Protein AF-A0A828YXT9-F1 (afdb_monomer_lite)

Secondary structure (DSSP, 8-state):
-BTTB--EEE-SEEETTEEE-EEEE---SEEE-SS-BEEEEEE--EEEE-TTS-EEEEEEEEEEEEEEETTEEEEEEEEEEEEEETTEEEE--HHHHHHHHHH-TTT---HHHHHHS-GGGS-TT-EEEEEEEEETTEEEEEEEEEES--GGGB-TTSSB-S-B-TT-EEEEBB--SS-SSSBEEEEEEEET---TT-GGGEEESSTTSSS--EEE-HHHHIIIIIHHHHHHTT---

Sequence (237 aa):
MKDGKVVVNSPFGERWGRFHNGNDLAHAGKFMAPVDIENVKVTQGKERTNQDGNAVGIWKQSKPGEIKVNGIPVKTNIETLHTWQGGKEVEYTREMADKDYNKHPSKNLTYDQLMATPAHQMSKDGNSVSGTYKIGDQNYTLRFKHLSDLSMVQNSSGGFKTTISKGGAVGVIASTGYSTGNHAHFQVESGSHLPTDVKKYTNNMNPGKGKPNYSIDPIYFLNQMAGPNEEKEGRTW

Radius of gyration: 19.45 Å; chains: 1; bounding box: 42×40×58 Å

pLDDT: mean 90.04, std 10.52, range [29.03, 98.25]

Structure (mmCIF, N/CA/C/O backbone):
data_AF-A0A828YXT9-F1
#
_entry.id   AF-A0A828YXT9-F1
#
loop_
_atom_site.group_PDB
_atom_site.id
_atom_site.type_symbol
_atom_site.label_atom_id
_atom_site.label_alt_id
_atom_site.label_comp_id
_atom_site.label_asym_id
_atom_site.label_entity_id
_atom_site.label_seq_id
_atom_site.pdbx_PDB_ins_code
_atom_site.Cartn_x
_atom_site.Cartn_y
_atom_site.Cartn_z
_atom_site.occupancy
_atom_site.B_iso_or_equiv
_atom_site.auth_seq_id
_atom_site.auth_comp_id
_atom_site.auth_asym_id
_atom_site.auth_atom_id
_atom_site.pdbx_PDB_model_num
ATOM 1 N N . MET A 1 1 ? -7.013 -16.387 10.014 1.00 39.00 1 MET A N 1
ATOM 2 C CA . MET A 1 1 ? -6.924 -16.688 11.460 1.00 39.00 1 MET A CA 1
ATOM 3 C C . MET A 1 1 ? -6.452 -18.122 11.628 1.00 39.00 1 MET A C 1
ATOM 5 O O . MET A 1 1 ? -6.947 -18.978 10.907 1.00 39.00 1 MET A O 1
ATOM 9 N N . LYS A 1 2 ? -5.495 -18.384 12.521 1.00 29.03 2 LYS A N 1
ATOM 10 C CA . LYS A 1 2 ? -5.219 -19.740 13.020 1.00 29.03 2 LYS A CA 1
ATOM 11 C C . LYS A 1 2 ? -5.628 -19.710 14.490 1.00 29.03 2 LYS A C 1
ATOM 13 O O . LYS A 1 2 ? -5.193 -18.813 15.206 1.00 29.03 2 LYS A O 1
ATOM 18 N N . ASP A 1 3 ? -6.564 -20.567 14.881 1.00 33.53 3 ASP A N 1
ATOM 19 C CA . ASP A 1 3 ? -7.076 -20.658 16.259 1.00 33.53 3 ASP A CA 1
ATOM 20 C C . ASP A 1 3 ? -7.700 -19.354 16.804 1.00 33.53 3 ASP A C 1
ATOM 22 O O . ASP A 1 3 ? -7.500 -18.986 17.959 1.00 33.53 3 ASP A O 1
ATOM 26 N N . GLY A 1 4 ? -8.410 -18.596 15.957 1.00 37.66 4 GLY A N 1
ATOM 27 C CA . GLY A 1 4 ? -9.039 -17.324 16.356 1.00 37.66 4 GLY A CA 1
ATOM 28 C C . GLY A 1 4 ? -8.053 -16.182 16.638 1.00 37.66 4 GLY A C 1
ATOM 29 O O . GLY A 1 4 ? -8.468 -15.098 17.035 1.00 37.66 4 GLY A O 1
ATOM 30 N N . LYS A 1 5 ? -6.750 -16.391 16.401 1.00 50.66 5 LYS A N 1
ATOM 31 C CA . LYS A 1 5 ? -5.704 -15.380 16.578 1.00 50.66 5 LYS A CA 1
ATOM 32 C C . LYS A 1 5 ? -5.169 -14.902 15.230 1.00 50.66 5 LYS A C 1
ATOM 34 O O . LYS A 1 5 ? -5.017 -15.666 14.263 1.00 50.66 5 LYS A O 1
ATOM 39 N N . VAL A 1 6 ? -4.895 -13.602 15.160 1.00 61.22 6 VAL A N 1
ATOM 40 C CA . VAL A 1 6 ? -4.143 -12.992 14.063 1.00 61.22 6 VAL A CA 1
ATOM 41 C C . VAL A 1 6 ? -2.702 -13.492 14.167 1.00 61.22 6 VAL A C 1
ATOM 43 O O . VAL A 1 6 ? -2.056 -13.334 15.199 1.00 61.22 6 VAL A O 1
ATOM 46 N N . VAL A 1 7 ? -2.208 -14.137 13.111 1.00 68.38 7 VAL A N 1
ATOM 47 C CA . VAL A 1 7 ? -0.827 -14.629 13.055 1.00 68.38 7 VAL A CA 1
ATOM 48 C C . VAL A 1 7 ? 0.002 -13.510 12.454 1.00 68.38 7 VAL A C 1
ATOM 50 O O . VAL A 1 7 ? -0.120 -13.208 11.268 1.00 68.38 7 VAL A O 1
ATOM 53 N N . VAL A 1 8 ? 0.804 -12.870 13.295 1.00 78.06 8 VAL A N 1
ATOM 54 C CA . VAL A 1 8 ? 1.722 -11.812 12.884 1.00 78.06 8 VAL A CA 1
ATOM 55 C C . VAL A 1 8 ? 3.024 -12.469 12.429 1.00 78.06 8 VAL A C 1
ATOM 57 O O . VAL A 1 8 ? 3.747 -13.036 13.244 1.00 78.06 8 VAL A O 1
ATOM 60 N N . ASN A 1 9 ? 3.324 -12.389 11.134 1.00 81.12 9 ASN A N 1
ATOM 61 C CA . ASN A 1 9 ? 4.604 -12.828 10.568 1.00 81.12 9 ASN A CA 1
ATOM 62 C C . ASN A 1 9 ? 5.720 -11.832 10.882 1.00 81.12 9 ASN A C 1
ATOM 64 O O . ASN A 1 9 ? 6.853 -12.214 11.166 1.00 81.12 9 ASN A O 1
ATOM 68 N N . SER A 1 10 ? 5.396 -10.542 10.830 1.00 83.88 10 SER A N 1
ATOM 69 C CA . SER A 1 10 ? 6.362 -9.470 11.032 1.00 83.88 10 SER A CA 1
ATOM 70 C C . SER A 1 10 ? 5.752 -8.407 11.940 1.00 83.88 10 SER A C 1
ATOM 72 O O . SER A 1 10 ? 4.897 -7.645 11.491 1.00 83.88 10 SER A O 1
ATOM 74 N N . PRO A 1 11 ? 6.116 -8.362 13.235 1.00 90.19 11 PRO A N 1
ATOM 75 C CA . PRO A 1 11 ? 5.634 -7.301 14.110 1.00 90.19 11 PRO A CA 1
ATOM 76 C C . PRO A 1 11 ? 6.168 -5.901 13.771 1.00 90.19 11 PRO A C 1
ATOM 78 O O . PRO A 1 11 ? 7.241 -5.746 13.177 1.00 90.19 11 PRO A O 1
ATOM 81 N N . PHE A 1 12 ? 5.421 -4.897 14.223 1.00 92.06 12 PHE A N 1
ATOM 82 C CA . PHE A 1 12 ? 5.848 -3.504 14.324 1.00 92.06 12 PHE A CA 1
ATOM 83 C C . PHE A 1 12 ? 7.165 -3.392 15.109 1.00 92.06 12 PHE A C 1
ATOM 85 O O . PHE A 1 12 ? 7.361 -4.121 16.085 1.00 92.06 12 PHE A O 1
ATOM 92 N N . GLY A 1 13 ? 8.074 -2.505 14.695 1.00 90.00 13 GLY A N 1
ATOM 93 C CA . GLY A 1 13 ? 9.352 -2.289 15.388 1.00 90.00 13 GLY A CA 1
ATOM 94 C C . GLY A 1 13 ? 10.588 -2.290 14.490 1.00 90.00 13 GLY A C 1
ATOM 95 O O . GLY A 1 13 ? 10.510 -2.488 13.277 1.00 90.00 13 GLY A O 1
ATOM 96 N N . GLU A 1 14 ? 11.754 -2.064 15.094 1.00 87.00 14 GLU A N 1
ATOM 97 C CA . GLU A 1 14 ? 13.036 -2.023 14.389 1.00 87.00 14 GLU A CA 1
ATOM 98 C C . GLU A 1 14 ? 13.506 -3.415 13.941 1.00 87.00 14 GLU A C 1
ATOM 100 O O . GLU A 1 14 ? 13.467 -4.388 14.695 1.00 87.00 14 GLU A O 1
ATOM 105 N N . ARG A 1 15 ? 13.952 -3.508 12.684 1.00 80.62 15 ARG A N 1
ATOM 106 C CA . ARG A 1 15 ? 14.449 -4.724 12.034 1.00 80.62 15 ARG A CA 1
ATOM 107 C C . ARG A 1 15 ? 15.579 -4.368 11.084 1.00 80.62 15 ARG A C 1
ATOM 109 O O . ARG A 1 15 ? 15.390 -3.566 10.174 1.00 80.62 15 ARG A O 1
ATOM 116 N N . TRP A 1 16 ? 16.745 -4.980 11.272 1.00 79.75 16 TRP A N 1
ATOM 117 C CA . TRP A 1 16 ? 17.889 -4.834 10.358 1.00 79.75 16 TRP A CA 1
ATOM 118 C C . TRP A 1 16 ? 18.219 -3.361 10.021 1.00 79.75 16 TRP A C 1
ATOM 120 O O . TRP A 1 16 ? 18.468 -3.015 8.867 1.00 79.75 16 TRP A O 1
ATOM 130 N N . GLY A 1 17 ? 18.164 -2.479 11.028 1.00 78.38 17 GLY A N 1
ATOM 131 C CA . GLY A 1 17 ? 18.437 -1.043 10.885 1.00 78.38 17 GLY A CA 1
ATOM 132 C C . GLY A 1 17 ? 17.333 -0.231 10.192 1.00 78.38 17 GLY A C 1
ATOM 133 O O . GLY A 1 17 ? 17.578 0.898 9.769 1.00 78.38 17 GLY A O 1
ATOM 134 N N . ARG A 1 18 ? 16.125 -0.788 10.028 1.00 82.25 18 ARG A N 1
ATOM 135 C CA . ARG A 1 18 ? 14.942 -0.091 9.500 1.00 82.25 18 ARG A CA 1
ATOM 136 C C . ARG A 1 18 ? 13.733 -0.316 10.399 1.00 82.25 18 ARG A C 1
ATOM 138 O O . ARG A 1 18 ? 13.513 -1.415 10.893 1.00 82.25 18 ARG A O 1
ATOM 145 N N . PHE A 1 19 ? 12.909 0.710 10.577 1.00 88.19 19 PHE A N 1
ATOM 146 C CA . PHE A 1 19 ? 11.681 0.588 11.359 1.00 88.19 19 PHE A CA 1
ATOM 147 C C . PHE A 1 19 ? 10.520 0.058 10.505 1.00 88.19 19 PHE A C 1
ATOM 149 O O . PHE A 1 19 ? 10.214 0.614 9.449 1.00 88.19 19 PHE A O 1
ATOM 156 N N . HIS A 1 20 ? 9.852 -0.996 10.972 1.00 90.19 20 HIS A N 1
ATOM 157 C CA . HIS A 1 20 ? 8.643 -1.547 10.370 1.00 90.19 20 HIS A CA 1
ATOM 158 C C . HIS A 1 20 ? 7.401 -0.875 10.978 1.00 90.19 20 HIS A C 1
ATOM 160 O O . HIS A 1 20 ? 7.073 -1.101 12.139 1.00 90.19 20 HIS A O 1
ATOM 166 N N . ASN A 1 21 ? 6.725 -0.022 10.200 1.00 92.38 21 ASN A N 1
ATOM 167 C CA . ASN A 1 21 ? 5.631 0.849 10.670 1.00 92.38 21 ASN A CA 1
ATOM 168 C C . ASN A 1 21 ? 4.253 0.166 10.756 1.00 92.38 21 ASN A C 1
ATOM 170 O O . ASN A 1 21 ? 3.246 0.850 10.922 1.00 92.38 21 ASN A O 1
ATOM 174 N N . GLY A 1 22 ? 4.200 -1.157 10.634 1.00 92.56 22 GLY A N 1
ATOM 175 C CA . GLY A 1 22 ? 2.966 -1.930 10.632 1.00 92.56 22 GLY A CA 1
ATOM 176 C C . GLY A 1 22 ? 3.189 -3.366 11.091 1.00 92.56 22 GLY A C 1
ATOM 177 O O . GLY A 1 22 ? 4.276 -3.719 11.547 1.00 92.56 22 GLY A O 1
ATOM 178 N N . ASN A 1 23 ? 2.160 -4.198 10.961 1.00 92.44 23 ASN A N 1
ATOM 179 C CA . ASN A 1 23 ? 2.266 -5.643 11.131 1.00 92.44 23 ASN A CA 1
ATOM 180 C C . ASN A 1 23 ? 2.020 -6.344 9.796 1.00 92.44 23 ASN A C 1
ATOM 182 O O . ASN A 1 23 ? 1.011 -6.074 9.142 1.00 92.44 23 ASN A O 1
ATOM 186 N N . ASP A 1 24 ? 2.869 -7.317 9.464 1.00 90.19 24 ASP A N 1
ATOM 187 C CA . ASP A 1 24 ? 2.598 -8.236 8.360 1.00 90.19 24 ASP A CA 1
ATOM 188 C C . ASP A 1 24 ? 1.883 -9.467 8.902 1.00 90.19 24 ASP A C 1
ATOM 190 O O . ASP A 1 24 ? 2.359 -10.125 9.835 1.00 90.19 24 ASP A O 1
ATOM 194 N N . LEU A 1 25 ? 0.737 -9.784 8.313 1.00 84.44 25 LEU A N 1
ATOM 195 C CA . LEU A 1 25 ? -0.138 -10.869 8.725 1.00 84.44 25 LEU A CA 1
ATOM 196 C C . LEU A 1 25 ? 0.000 -12.065 7.783 1.00 84.44 25 LEU A C 1
ATOM 198 O O . LEU A 1 25 ? -0.019 -11.937 6.556 1.00 84.44 25 LEU A O 1
ATOM 202 N N . ALA A 1 26 ? 0.124 -13.239 8.396 1.00 66.25 26 ALA A N 1
ATOM 203 C CA . ALA A 1 26 ? 0.391 -14.523 7.766 1.00 66.25 26 ALA A CA 1
ATOM 204 C C . ALA A 1 26 ? -0.893 -15.211 7.295 1.00 66.25 26 ALA A C 1
ATOM 206 O O . ALA A 1 26 ? -1.253 -16.279 7.796 1.00 66.25 26 ALA A O 1
ATOM 207 N N . HIS A 1 27 ? -1.640 -14.604 6.378 1.00 65.94 27 HIS A N 1
ATOM 208 C CA . HIS A 1 27 ? -2.880 -15.219 5.906 1.00 65.94 27 HIS A CA 1
ATOM 209 C C . HIS A 1 27 ? -3.027 -15.121 4.395 1.00 65.94 27 HIS A C 1
ATOM 211 O O . HIS A 1 27 ? -2.660 -14.131 3.782 1.00 65.94 27 HIS A O 1
ATOM 217 N N . ALA A 1 28 ? -3.577 -16.176 3.802 1.00 69.19 28 ALA A N 1
ATOM 218 C CA . ALA A 1 28 ? -4.164 -16.121 2.474 1.00 69.19 28 ALA A CA 1
ATOM 219 C C . ALA A 1 28 ? -5.649 -15.750 2.601 1.00 69.19 28 ALA A C 1
ATOM 221 O O . ALA A 1 28 ? -6.279 -16.023 3.628 1.00 69.19 28 ALA A O 1
ATOM 222 N N . GLY A 1 29 ? -6.216 -15.163 1.549 1.00 84.06 29 GLY A N 1
ATOM 223 C CA . GLY A 1 29 ? -7.639 -14.833 1.480 1.00 84.06 29 GLY A CA 1
ATOM 224 C C . GLY A 1 29 ? -7.935 -13.355 1.710 1.00 84.06 29 GLY A C 1
ATOM 225 O O . GLY A 1 29 ? -7.124 -12.487 1.389 1.00 84.06 29 GLY A O 1
ATOM 226 N N . LYS A 1 30 ? -9.145 -13.066 2.197 1.00 89.50 30 LYS A N 1
ATOM 227 C CA . LYS A 1 30 ? -9.634 -11.694 2.348 1.00 89.50 30 LYS A CA 1
ATOM 228 C C . LYS A 1 30 ? -8.993 -11.021 3.556 1.00 89.50 30 LYS A C 1
ATOM 230 O O . LYS A 1 30 ? -8.973 -11.585 4.649 1.00 89.50 30 LYS A O 1
ATOM 235 N N . PHE A 1 31 ? -8.528 -9.796 3.361 1.00 89.88 31 PHE A N 1
ATOM 236 C CA . PHE A 1 31 ? -8.188 -8.902 4.453 1.00 89.88 31 PHE A CA 1
ATOM 237 C C . PHE A 1 31 ? -9.474 -8.185 4.881 1.00 89.88 31 PHE A C 1
ATOM 239 O O . PHE A 1 31 ? -10.171 -7.607 4.047 1.00 89.88 31 PHE A O 1
ATOM 246 N N . MET A 1 32 ? -9.826 -8.280 6.161 1.00 91.12 32 MET A N 1
ATOM 247 C CA . MET A 1 32 ? -11.065 -7.744 6.721 1.00 91.12 32 MET A CA 1
ATOM 248 C C . MET A 1 32 ? -10.783 -6.470 7.519 1.00 91.12 32 MET A C 1
ATOM 250 O O . MET A 1 32 ? -9.777 -6.392 8.225 1.00 91.12 32 MET A O 1
ATOM 254 N N . ALA A 1 33 ? -11.682 -5.494 7.424 1.00 93.00 33 ALA A N 1
ATOM 255 C CA . ALA A 1 33 ? -11.647 -4.279 8.221 1.00 93.00 33 ALA A CA 1
ATOM 256 C C . ALA A 1 33 ? -11.901 -4.624 9.704 1.00 93.00 33 ALA A C 1
ATOM 258 O O . ALA A 1 33 ? -12.930 -5.231 10.012 1.00 93.00 33 ALA A O 1
ATOM 259 N N . PRO A 1 34 ? -10.992 -4.276 10.633 1.00 91.69 34 PRO A N 1
ATOM 260 C CA . PRO A 1 34 ? -11.146 -4.605 12.051 1.00 91.69 34 PRO A CA 1
ATOM 261 C C . PRO A 1 34 ? -12.111 -3.663 12.790 1.00 91.69 34 PRO A C 1
ATOM 263 O O . PRO A 1 34 ? -12.578 -3.999 13.872 1.00 91.69 34 PRO A O 1
ATOM 266 N N . VAL A 1 35 ? -12.409 -2.508 12.194 1.00 93.75 35 VAL A N 1
ATOM 267 C CA . VAL A 1 35 ? -13.329 -1.462 12.659 1.00 93.75 35 VAL A CA 1
ATOM 268 C C . VAL A 1 35 ? -14.023 -0.851 11.444 1.00 93.75 35 VAL A C 1
ATOM 270 O O . VAL A 1 35 ? -13.632 -1.144 10.309 1.00 93.75 35 VAL A O 1
ATOM 273 N N . ASP A 1 36 ? -15.017 0.005 11.666 1.00 94.44 36 ASP A N 1
ATOM 274 C CA . ASP A 1 36 ? -15.560 0.837 10.595 1.00 94.44 36 ASP A CA 1
ATOM 275 C C . ASP A 1 36 ? -14.486 1.794 10.057 1.00 94.44 36 ASP A C 1
ATOM 277 O O . ASP A 1 36 ? -13.694 2.369 10.804 1.00 94.44 36 ASP A O 1
ATOM 281 N N . ILE A 1 37 ? -14.442 1.959 8.739 1.00 96.50 37 ILE A N 1
ATOM 282 C CA . ILE A 1 37 ? -13.480 2.811 8.045 1.00 96.50 37 ILE A CA 1
ATOM 283 C C . ILE A 1 37 ? -14.256 3.844 7.238 1.00 96.50 37 ILE A C 1
ATOM 285 O O . ILE A 1 37 ? -15.098 3.489 6.414 1.00 96.50 37 ILE A O 1
ATOM 289 N N . GLU A 1 38 ? -13.916 5.113 7.420 1.00 97.38 38 GLU A N 1
ATOM 290 C CA . GLU A 1 38 ? -14.453 6.238 6.657 1.00 97.38 38 GLU A CA 1
ATOM 291 C C . GLU A 1 38 ? -13.399 6.846 5.727 1.00 97.38 38 GLU A C 1
ATOM 293 O O . GLU A 1 38 ? -12.220 6.499 5.786 1.00 97.38 38 GLU A O 1
ATOM 298 N N . ASN A 1 39 ? -13.807 7.785 4.868 1.00 96.94 39 ASN A N 1
ATOM 299 C CA . ASN A 1 39 ? -12.915 8.539 3.977 1.00 96.94 39 ASN A CA 1
ATOM 300 C C . ASN A 1 39 ? -11.965 7.640 3.175 1.00 96.94 39 ASN A C 1
ATOM 302 O O . ASN A 1 39 ? -10.768 7.926 3.050 1.00 96.94 39 ASN A O 1
ATOM 306 N N . VAL A 1 40 ? -12.506 6.533 2.666 1.00 97.31 40 VAL A N 1
ATOM 307 C CA . VAL A 1 40 ? -11.721 5.497 2.006 1.00 97.31 40 VAL A CA 1
ATOM 308 C C . VAL A 1 40 ? -11.016 6.051 0.766 1.00 97.31 40 VAL A C 1
ATOM 310 O O . VAL A 1 40 ? -11.609 6.712 -0.087 1.00 97.31 40 VAL A O 1
ATOM 313 N N . LYS A 1 41 ? -9.719 5.763 0.673 1.00 96.38 41 LYS A N 1
ATOM 314 C CA . LYS A 1 41 ? -8.832 6.082 -0.445 1.00 96.38 41 LYS A CA 1
ATOM 315 C C . LYS A 1 41 ? -8.104 4.828 -0.874 1.00 96.38 41 LYS A C 1
ATOM 317 O O . LYS A 1 41 ? -7.675 4.033 -0.036 1.00 96.38 41 LYS A O 1
ATOM 322 N N . VAL A 1 42 ? -7.907 4.702 -2.176 1.00 96.31 42 VAL A N 1
ATOM 323 C CA . VAL A 1 42 ? -7.301 3.523 -2.779 1.00 96.31 42 VAL A CA 1
ATOM 324 C C . VAL A 1 42 ? -6.077 3.925 -3.585 1.00 96.31 42 VAL A C 1
ATOM 326 O O . VAL A 1 42 ? -6.105 4.919 -4.309 1.00 96.31 42 VAL A O 1
ATOM 329 N N . THR A 1 43 ? -5.004 3.147 -3.464 1.00 96.50 43 THR A N 1
ATOM 330 C CA . THR A 1 43 ? -3.907 3.161 -4.437 1.00 96.50 43 THR A CA 1
ATOM 331 C C . THR A 1 43 ? -3.941 1.880 -5.236 1.00 96.50 43 THR A C 1
ATOM 333 O O . THR A 1 43 ? -4.387 0.849 -4.737 1.00 96.50 43 THR A O 1
ATOM 336 N N . GLN A 1 44 ? -3.442 1.942 -6.462 1.00 95.75 44 GLN A N 1
ATOM 337 C CA . GLN A 1 44 ? -3.316 0.784 -7.328 1.00 95.75 44 GLN A CA 1
ATOM 338 C C . GLN A 1 44 ? -1.844 0.441 -7.519 1.00 95.75 44 GLN A C 1
ATOM 340 O O . GLN A 1 44 ? -0.995 1.329 -7.619 1.00 95.75 44 GLN A O 1
ATOM 345 N N . GLY A 1 45 ? -1.539 -0.845 -7.581 1.00 95.88 45 GLY A N 1
ATOM 346 C CA . GLY A 1 45 ? -0.197 -1.345 -7.817 1.00 95.88 45 GLY A CA 1
ATOM 347 C C . GLY A 1 45 ? -0.212 -2.705 -8.488 1.00 95.88 45 GLY A C 1
ATOM 348 O O . GLY A 1 45 ? -1.264 -3.287 -8.750 1.00 95.88 45 GLY A O 1
ATOM 349 N N . LYS A 1 46 ? 0.982 -3.211 -8.784 1.00 96.12 46 LYS A N 1
ATOM 350 C CA . LYS A 1 46 ? 1.160 -4.472 -9.497 1.00 96.12 46 LYS A CA 1
ATOM 351 C C . LYS A 1 46 ? 2.098 -5.399 -8.746 1.00 96.12 46 LYS A C 1
ATOM 353 O O . LYS A 1 46 ? 2.912 -4.977 -7.926 1.00 96.12 46 LYS A O 1
ATOM 358 N N . GLU A 1 47 ? 1.963 -6.672 -9.057 1.00 95.94 47 GLU A N 1
ATOM 359 C CA . GLU A 1 47 ? 2.914 -7.718 -8.722 1.00 95.94 47 GLU A CA 1
ATOM 360 C C . GLU A 1 47 ? 3.414 -8.359 -10.013 1.00 95.94 47 GLU A C 1
ATOM 362 O O . GLU A 1 47 ? 2.860 -8.144 -11.095 1.00 95.94 47 GLU A O 1
ATOM 367 N N . ARG A 1 48 ? 4.482 -9.130 -9.879 1.00 95.50 48 ARG A N 1
ATOM 368 C CA . ARG A 1 48 ? 5.044 -9.996 -10.906 1.00 95.50 48 ARG A CA 1
ATOM 369 C C . ARG A 1 48 ? 5.350 -11.351 -10.282 1.00 95.50 48 ARG A C 1
ATOM 371 O O . ARG A 1 48 ? 5.547 -11.460 -9.074 1.00 95.50 48 ARG A O 1
ATOM 378 N N . THR A 1 49 ? 5.452 -12.378 -11.108 1.00 97.00 49 THR A N 1
ATOM 379 C CA . THR A 1 49 ? 6.026 -13.667 -10.710 1.00 97.00 49 THR A CA 1
ATOM 380 C C . THR A 1 49 ? 7.485 -13.700 -11.150 1.00 97.00 49 THR A C 1
ATOM 382 O O . THR A 1 49 ? 7.759 -13.582 -12.341 1.00 97.00 49 THR A O 1
ATOM 385 N N . ASN A 1 50 ? 8.426 -13.821 -10.216 1.00 95.25 50 ASN A N 1
ATOM 386 C CA . ASN A 1 50 ? 9.846 -13.915 -10.555 1.00 95.25 50 ASN A CA 1
ATOM 387 C C . ASN A 1 50 ? 10.174 -15.241 -11.269 1.00 95.25 50 ASN A C 1
ATOM 389 O O . ASN A 1 50 ? 9.370 -16.169 -11.244 1.00 95.25 50 ASN A O 1
ATOM 393 N N . GLN A 1 51 ? 11.364 -15.357 -11.861 1.00 93.44 51 GLN A N 1
ATOM 394 C CA . GLN A 1 51 ? 11.843 -16.578 -12.533 1.00 93.44 51 GLN A CA 1
ATOM 395 C C . GLN A 1 51 ? 11.765 -17.870 -11.686 1.00 93.44 51 GLN A C 1
ATOM 397 O O . GLN A 1 51 ? 11.763 -18.970 -12.242 1.00 93.44 51 GLN A O 1
ATOM 402 N N . ASP A 1 52 ? 11.713 -17.743 -10.356 1.00 92.88 52 ASP A N 1
ATOM 403 C CA . ASP A 1 52 ? 11.632 -18.857 -9.405 1.00 92.88 52 ASP A CA 1
ATOM 404 C C . ASP A 1 52 ? 10.176 -19.226 -9.057 1.00 92.88 52 ASP A C 1
ATOM 406 O O . ASP A 1 52 ? 9.938 -20.125 -8.252 1.00 92.88 52 ASP A O 1
ATOM 410 N N . GLY A 1 53 ? 9.185 -18.543 -9.640 1.00 94.44 53 GLY A N 1
ATOM 411 C CA . GLY A 1 53 ? 7.761 -18.768 -9.390 1.00 94.44 53 GLY A CA 1
ATOM 412 C C . GLY A 1 53 ? 7.180 -18.003 -8.197 1.00 94.44 53 GLY A C 1
ATOM 413 O O . GLY A 1 53 ? 6.006 -18.198 -7.875 1.00 94.44 53 GLY A O 1
ATOM 414 N N . ASN A 1 54 ? 7.954 -17.126 -7.553 1.00 94.06 54 ASN A N 1
ATOM 415 C CA . ASN A 1 54 ? 7.514 -16.356 -6.389 1.00 94.06 54 ASN A CA 1
ATOM 416 C C . ASN A 1 54 ? 6.814 -15.060 -6.807 1.00 94.06 54 ASN A C 1
ATOM 418 O O . ASN A 1 54 ? 7.318 -14.320 -7.653 1.00 94.06 54 ASN A O 1
ATOM 422 N N . ALA A 1 55 ? 5.681 -14.754 -6.172 1.00 94.62 55 ALA A N 1
ATOM 423 C CA . ALA A 1 55 ? 5.047 -13.445 -6.292 1.00 94.62 55 ALA A CA 1
ATOM 424 C C . ALA A 1 55 ? 5.913 -12.389 -5.592 1.00 94.62 55 ALA A C 1
ATOM 426 O O . ALA A 1 55 ? 6.299 -12.566 -4.438 1.00 94.62 55 ALA A O 1
ATOM 427 N N . VAL A 1 56 ? 6.235 -11.315 -6.307 1.00 95.69 56 VAL A N 1
ATOM 428 C CA . VAL A 1 56 ? 7.034 -10.189 -5.819 1.00 95.69 56 VAL A CA 1
ATOM 429 C C . VAL A 1 56 ? 6.427 -8.908 -6.362 1.00 95.69 56 VAL A C 1
ATOM 431 O O . VAL A 1 56 ? 5.989 -8.846 -7.513 1.00 95.69 56 VAL A O 1
ATOM 434 N N . GLY A 1 57 ? 6.423 -7.863 -5.554 1.00 96.56 57 GLY A N 1
ATOM 435 C CA . GLY A 1 57 ? 5.827 -6.609 -5.960 1.00 96.56 57 GLY A CA 1
ATOM 436 C C . GLY A 1 57 ? 6.705 -5.783 -6.894 1.00 96.56 57 GLY A C 1
ATOM 437 O O . GLY A 1 57 ? 7.938 -5.851 -6.870 1.00 96.56 57 GLY A O 1
ATOM 438 N N . ILE A 1 58 ? 6.036 -4.996 -7.737 1.00 97.88 58 ILE A N 1
ATOM 439 C CA . ILE A 1 58 ? 6.653 -4.074 -8.686 1.00 97.88 58 ILE A CA 1
ATOM 440 C C . ILE A 1 58 ? 5.951 -2.718 -8.607 1.00 97.88 58 ILE A C 1
ATOM 442 O O . ILE A 1 58 ? 4.724 -2.629 -8.527 1.00 97.88 58 ILE A O 1
ATOM 446 N N . TRP A 1 59 ? 6.731 -1.643 -8.628 1.00 98.00 59 TRP A N 1
ATOM 447 C CA . TRP A 1 59 ? 6.211 -0.278 -8.589 1.00 98.00 59 TRP A CA 1
ATOM 448 C C . TRP A 1 59 ? 7.015 0.638 -9.501 1.00 98.00 59 TRP A C 1
ATOM 450 O O . TRP A 1 59 ? 8.094 0.288 -9.982 1.00 98.00 59 TRP A O 1
ATOM 460 N N . LYS A 1 60 ? 6.479 1.833 -9.730 1.00 97.38 60 LYS A N 1
ATOM 461 C CA . LYS A 1 60 ? 7.093 2.849 -10.575 1.00 97.38 60 LYS A CA 1
ATOM 462 C C . LYS A 1 60 ? 7.449 4.080 -9.748 1.00 97.38 60 LYS A C 1
ATOM 464 O O . LYS A 1 60 ? 6.658 4.540 -8.927 1.00 97.38 60 LYS A O 1
ATOM 469 N N . GLN A 1 61 ? 8.647 4.615 -9.956 1.00 95.12 61 GLN A N 1
ATOM 470 C CA . GLN A 1 61 ? 9.089 5.887 -9.386 1.00 95.12 61 GLN A CA 1
ATOM 471 C C . GLN A 1 61 ? 9.260 6.908 -10.503 1.00 95.12 61 GLN A C 1
ATOM 473 O O . GLN A 1 61 ? 9.874 6.610 -11.521 1.00 95.12 61 GLN A O 1
ATOM 478 N N . SER A 1 62 ? 8.758 8.118 -10.278 1.00 92.38 62 SER A N 1
ATOM 479 C CA . SER A 1 62 ? 8.933 9.268 -11.161 1.00 92.38 62 SER A CA 1
ATOM 480 C C . SER A 1 62 ? 9.821 10.286 -10.459 1.00 92.38 62 SER A C 1
ATOM 482 O O . SER A 1 62 ? 9.478 10.747 -9.367 1.00 92.38 62 SER A O 1
ATOM 484 N N . LYS A 1 63 ? 10.960 10.631 -11.060 1.00 91.12 63 LYS A N 1
ATOM 485 C CA . LYS A 1 63 ? 11.875 11.650 -10.530 1.00 91.12 63 LYS A CA 1
ATOM 486 C C . LYS A 1 63 ? 12.130 12.725 -11.585 1.00 91.12 63 LYS A C 1
ATOM 488 O O . LYS A 1 63 ? 12.322 12.368 -12.746 1.00 91.12 63 LYS A O 1
ATOM 493 N N . PRO A 1 64 ? 12.178 14.014 -11.207 1.00 92.81 64 PRO A N 1
ATOM 494 C CA . PRO A 1 64 ? 12.625 15.056 -12.118 1.00 92.81 64 PRO A CA 1
ATOM 495 C C . PRO A 1 64 ? 14.031 14.741 -12.626 1.00 92.81 64 PRO A C 1
ATOM 497 O O . PRO A 1 64 ? 14.915 14.376 -11.850 1.00 92.81 64 PRO A O 1
ATOM 500 N N . GLY A 1 65 ? 14.230 14.894 -13.925 1.00 91.38 65 GLY A N 1
ATOM 501 C CA . GLY A 1 65 ? 15.498 14.660 -14.587 1.00 91.38 65 GLY A CA 1
ATOM 502 C C . GLY A 1 65 ? 15.560 15.378 -15.925 1.00 91.38 65 GLY A C 1
ATOM 503 O O . GLY A 1 65 ? 14.679 16.163 -16.279 1.00 91.38 65 GLY A O 1
ATOM 504 N N . GLU A 1 66 ? 16.626 15.112 -16.663 1.00 94.00 66 GLU A N 1
ATOM 505 C CA . GLU A 1 66 ? 16.881 15.709 -17.966 1.00 94.00 66 GLU A CA 1
ATOM 506 C C . GLU A 1 66 ? 17.131 14.595 -18.979 1.00 94.00 66 GLU A C 1
ATOM 508 O O . GLU A 1 66 ? 17.966 13.718 -18.757 1.00 94.00 66 GLU A O 1
ATOM 513 N N . ILE A 1 67 ? 16.386 14.621 -20.081 1.00 89.81 67 ILE A N 1
ATOM 514 C CA . ILE A 1 67 ? 16.597 13.731 -21.225 1.00 89.81 67 ILE A CA 1
ATOM 515 C C . ILE A 1 67 ? 17.003 14.562 -22.438 1.00 89.81 67 ILE A C 1
ATOM 517 O O . ILE A 1 67 ? 16.675 15.742 -22.519 1.00 89.81 67 ILE A O 1
ATOM 521 N N . LYS A 1 68 ? 17.684 13.955 -23.411 1.00 91.38 68 LYS A N 1
ATOM 522 C CA . LYS A 1 68 ? 17.956 14.611 -24.695 1.00 91.38 68 LYS A CA 1
ATOM 523 C C . LYS A 1 68 ? 16.904 14.204 -25.719 1.00 91.38 68 LYS A C 1
ATOM 525 O O . LYS A 1 68 ? 16.821 13.032 -26.072 1.00 91.38 68 LYS A O 1
ATOM 530 N N . VAL A 1 69 ? 16.152 15.171 -26.233 1.00 89.25 69 VAL A N 1
ATOM 531 C CA . VAL A 1 69 ? 15.243 14.997 -27.373 1.00 89.25 69 VAL A CA 1
ATOM 532 C C . VAL A 1 69 ? 15.866 15.726 -28.556 1.00 89.25 69 VAL A C 1
ATOM 534 O O . VAL A 1 69 ? 16.042 16.939 -28.509 1.00 89.25 69 VAL A O 1
ATOM 537 N N . ASN A 1 70 ? 16.276 14.988 -29.592 1.00 92.31 70 ASN A N 1
ATOM 538 C CA . ASN A 1 70 ? 16.998 15.536 -30.752 1.00 92.31 70 ASN A CA 1
ATOM 539 C C . ASN A 1 70 ? 18.248 16.355 -30.365 1.00 92.31 70 ASN A C 1
ATOM 541 O O . ASN A 1 70 ? 18.528 17.404 -30.935 1.00 92.31 70 ASN A O 1
ATOM 545 N N . GLY A 1 71 ? 18.982 15.897 -29.345 1.00 90.00 71 GLY A N 1
ATOM 546 C CA . GLY A 1 71 ? 20.169 16.583 -28.822 1.00 90.00 71 GLY A CA 1
ATOM 547 C C . GLY A 1 71 ? 19.878 17.754 -27.876 1.00 90.00 71 GLY A C 1
ATOM 548 O O . GLY A 1 71 ? 20.802 18.211 -27.204 1.00 90.00 71 GLY A O 1
ATOM 549 N N . ILE A 1 72 ? 18.620 18.191 -27.756 1.00 91.88 72 ILE A N 1
ATOM 550 C CA . ILE A 1 72 ? 18.206 19.280 -26.867 1.00 91.88 72 ILE A CA 1
ATOM 551 C C . ILE A 1 72 ? 17.864 18.707 -25.487 1.00 91.88 72 ILE A C 1
ATOM 553 O O . ILE A 1 72 ? 17.045 17.787 -25.403 1.00 91.88 72 ILE A O 1
ATOM 557 N N . PRO A 1 73 ? 18.455 19.229 -24.399 1.00 91.69 73 PRO A N 1
ATOM 558 C CA . PRO A 1 73 ? 18.076 18.833 -23.053 1.00 91.69 73 PRO A CA 1
ATOM 559 C C . PRO A 1 73 ? 16.659 19.305 -22.709 1.00 91.69 73 PRO A C 1
ATOM 561 O O . PRO A 1 73 ? 16.332 20.486 -22.819 1.00 91.69 73 PRO A O 1
ATOM 564 N N . VAL A 1 74 ? 15.818 18.374 -22.274 1.00 94.56 74 VAL A N 1
ATOM 565 C CA . VAL A 1 74 ? 14.439 18.610 -21.850 1.00 94.56 74 VAL A CA 1
ATOM 566 C C . VAL A 1 74 ? 14.291 18.113 -20.422 1.00 94.56 74 VAL A C 1
ATOM 568 O O . VAL A 1 74 ? 14.503 16.932 -20.132 1.00 94.56 74 VAL A O 1
ATOM 571 N N . LYS A 1 75 ? 13.892 19.018 -19.526 1.00 93.62 75 LYS A N 1
ATOM 572 C CA . LYS A 1 75 ? 13.518 18.661 -18.158 1.00 93.62 75 LYS A CA 1
ATOM 573 C C . LYS A 1 75 ? 12.181 17.939 -18.179 1.00 93.62 75 LYS A C 1
ATOM 575 O O . LYS A 1 75 ? 11.190 18.476 -18.664 1.00 93.62 75 LYS A O 1
ATOM 580 N N . THR A 1 76 ? 12.157 16.730 -17.644 1.00 92.62 76 THR A N 1
ATOM 581 C CA . THR A 1 76 ? 10.957 15.899 -17.580 1.00 92.62 76 THR A CA 1
ATOM 582 C C . THR A 1 76 ? 10.997 15.006 -16.347 1.00 92.62 76 THR A C 1
ATOM 584 O O . THR A 1 76 ? 11.995 14.942 -15.632 1.00 92.62 76 THR A O 1
ATOM 587 N N . ASN A 1 77 ? 9.904 14.304 -16.093 1.00 90.75 77 ASN A N 1
ATOM 588 C CA . ASN A 1 77 ? 9.877 13.226 -15.125 1.00 90.75 77 ASN A CA 1
ATOM 589 C C . ASN A 1 77 ? 10.379 11.940 -15.782 1.00 90.75 77 ASN A C 1
ATOM 591 O O . ASN A 1 77 ? 9.816 11.474 -16.770 1.00 90.75 77 ASN A O 1
ATOM 595 N N . ILE A 1 78 ? 11.442 11.373 -15.221 1.00 91.38 78 ILE A N 1
ATOM 596 C CA . ILE A 1 78 ? 11.983 10.083 -15.629 1.00 91.38 78 ILE A CA 1
ATOM 597 C C . ILE A 1 78 ? 11.315 9.013 -14.772 1.00 91.38 78 ILE A C 1
ATOM 599 O O . ILE A 1 78 ? 11.439 9.008 -13.542 1.00 91.38 78 ILE A O 1
ATOM 603 N N . GLU A 1 79 ? 10.593 8.119 -15.437 1.00 94.44 79 GLU A N 1
ATOM 604 C CA . GLU A 1 79 ? 9.957 6.969 -14.813 1.00 94.44 79 GLU A CA 1
ATOM 605 C C . GLU A 1 79 ? 10.904 5.768 -14.811 1.00 94.44 79 GLU A C 1
ATOM 607 O O . GLU A 1 79 ? 11.506 5.432 -15.826 1.00 94.44 79 GLU A O 1
ATOM 612 N N . THR A 1 80 ? 11.015 5.106 -13.663 1.00 96.00 80 THR A N 1
ATOM 613 C CA . THR A 1 80 ? 11.811 3.885 -13.478 1.00 96.00 80 THR A CA 1
ATOM 614 C C . THR A 1 80 ? 10.965 2.834 -12.776 1.00 96.00 80 THR A C 1
ATOM 616 O O . THR A 1 80 ? 10.198 3.155 -11.862 1.00 96.00 80 THR A O 1
ATOM 619 N N . LEU A 1 81 ? 11.081 1.580 -13.210 1.00 98.25 81 LEU A N 1
ATOM 620 C CA . LEU A 1 81 ? 10.451 0.440 -12.549 1.00 98.25 81 LEU A CA 1
ATOM 621 C C . LEU A 1 81 ? 11.377 -0.095 -11.467 1.00 98.25 81 LEU A C 1
ATOM 623 O O . LEU A 1 81 ? 12.591 -0.119 -11.633 1.00 98.25 81 LEU A O 1
ATOM 627 N N . HIS A 1 82 ? 10.801 -0.550 -10.367 1.00 98.19 82 HIS A N 1
ATOM 628 C CA . HIS A 1 82 ? 11.543 -1.075 -9.230 1.00 98.19 82 HIS A CA 1
ATOM 629 C C . HIS A 1 82 ? 10.875 -2.333 -8.708 1.00 98.19 82 HIS A C 1
ATOM 631 O O . HIS A 1 82 ? 9.656 -2.488 -8.781 1.00 98.19 82 HIS A O 1
ATOM 637 N N . THR A 1 83 ? 11.690 -3.220 -8.157 1.00 97.44 83 THR A N 1
ATOM 638 C CA . THR A 1 83 ? 11.250 -4.471 -7.551 1.00 97.44 83 THR A CA 1
ATOM 639 C C . THR A 1 83 ? 12.115 -4.791 -6.342 1.00 97.44 83 THR A C 1
ATOM 641 O O . THR A 1 83 ? 13.179 -4.210 -6.126 1.00 97.44 83 THR A O 1
ATOM 644 N N . TRP A 1 84 ? 11.687 -5.780 -5.569 1.00 92.56 84 TRP A N 1
ATOM 645 C CA . TRP A 1 84 ? 12.567 -6.448 -4.626 1.00 92.56 84 TRP A CA 1
ATOM 646 C C . TRP A 1 84 ? 13.360 -7.590 -5.280 1.00 92.56 84 TRP A C 1
ATOM 648 O O . TRP A 1 84 ? 12.800 -8.374 -6.049 1.00 92.56 84 TRP A O 1
ATOM 658 N N . GLN A 1 85 ? 14.655 -7.694 -4.973 1.00 89.38 85 GLN A N 1
ATOM 659 C CA . GLN A 1 85 ? 15.503 -8.831 -5.341 1.00 89.38 85 GLN A CA 1
ATOM 660 C C . GLN A 1 85 ? 16.675 -8.963 -4.357 1.00 89.38 85 GLN A C 1
ATOM 662 O O . GLN A 1 85 ? 17.352 -7.984 -4.048 1.00 89.38 85 GLN A O 1
ATOM 667 N N . GLY A 1 86 ? 16.933 -10.183 -3.875 1.00 84.19 86 GLY A N 1
ATOM 668 C CA . GLY A 1 86 ? 18.181 -10.519 -3.174 1.00 84.19 86 GLY A CA 1
ATOM 669 C C . GLY A 1 86 ? 18.499 -9.670 -1.938 1.00 84.19 86 GLY A C 1
ATOM 670 O O . GLY A 1 86 ? 19.646 -9.289 -1.736 1.00 84.19 86 GLY A O 1
ATOM 671 N N . GLY A 1 87 ? 17.507 -9.325 -1.126 1.00 84.25 87 GLY A N 1
ATOM 672 C CA . GLY A 1 87 ? 17.724 -8.564 0.111 1.00 84.25 87 GLY A CA 1
ATOM 673 C C . GLY A 1 87 ? 17.361 -7.077 0.028 1.00 84.25 87 GLY A C 1
ATOM 674 O O . GLY A 1 87 ? 17.391 -6.393 1.051 1.00 84.25 87 GLY A O 1
ATOM 675 N N . LYS A 1 88 ? 17.047 -6.550 -1.163 1.00 91.00 88 LYS A N 1
ATOM 676 C CA . LYS A 1 88 ? 16.964 -5.101 -1.373 1.00 91.00 88 LYS A CA 1
ATOM 677 C C . LYS A 1 88 ? 16.031 -4.676 -2.505 1.00 91.00 88 LYS A C 1
ATOM 679 O O . LYS A 1 88 ? 15.648 -5.456 -3.371 1.00 91.00 88 LYS A O 1
ATOM 684 N N . GLU A 1 89 ? 15.717 -3.384 -2.480 1.00 94.38 89 GLU A N 1
ATOM 685 C CA . GLU A 1 89 ? 15.139 -2.637 -3.598 1.00 94.38 89 GLU A CA 1
ATOM 686 C C . GLU A 1 89 ? 16.171 -2.521 -4.727 1.00 94.38 89 GLU A C 1
ATOM 688 O O . GLU A 1 89 ? 17.314 -2.127 -4.477 1.00 94.38 89 GLU A O 1
ATOM 693 N N . VAL A 1 90 ? 15.766 -2.866 -5.948 1.00 96.06 90 VAL A N 1
ATOM 694 C CA . VAL A 1 90 ? 16.559 -2.715 -7.174 1.00 96.06 90 VAL A CA 1
ATOM 695 C C . VAL A 1 90 ? 15.691 -2.142 -8.291 1.00 96.06 90 VAL A C 1
ATOM 697 O O . VAL A 1 90 ? 14.473 -2.339 -8.304 1.00 96.06 90 VAL A O 1
ATOM 700 N N . GLU A 1 91 ? 16.321 -1.467 -9.251 1.00 97.50 91 GLU A N 1
ATOM 701 C CA . GLU A 1 91 ? 15.661 -1.121 -10.508 1.00 97.50 91 GLU A CA 1
ATOM 702 C C . GLU A 1 91 ? 15.311 -2.408 -11.267 1.00 97.50 91 GLU A C 1
ATOM 704 O O . GLU A 1 91 ? 16.123 -3.328 -11.369 1.00 97.50 91 GLU A O 1
ATOM 709 N N . TYR A 1 92 ? 14.086 -2.486 -11.773 1.00 98.00 92 TYR A N 1
ATOM 710 C CA . TYR A 1 92 ? 13.618 -3.610 -12.566 1.00 98.00 92 TYR A CA 1
ATOM 711 C C . TYR A 1 92 ? 13.940 -3.350 -14.033 1.00 98.00 92 TYR A C 1
ATOM 713 O O . TYR A 1 92 ? 13.379 -2.435 -14.632 1.00 98.00 92 TYR A O 1
ATOM 721 N N . THR A 1 93 ? 14.859 -4.130 -14.601 1.00 97.81 93 THR A N 1
ATOM 722 C CA . THR A 1 93 ? 15.375 -3.919 -15.960 1.00 97.81 93 THR A CA 1
ATOM 723 C C . THR A 1 93 ? 14.583 -4.702 -17.008 1.00 97.81 93 THR A C 1
ATOM 725 O O . THR A 1 93 ? 13.833 -5.628 -16.689 1.00 97.81 93 THR A O 1
ATOM 728 N N . ARG A 1 94 ? 14.789 -4.372 -18.291 1.00 98.25 94 ARG A N 1
ATOM 729 C CA . ARG A 1 94 ? 14.228 -5.147 -19.409 1.00 98.25 94 ARG A CA 1
ATOM 730 C C . ARG A 1 94 ? 14.672 -6.609 -19.373 1.00 98.25 94 ARG A C 1
ATOM 732 O O . ARG A 1 94 ? 13.836 -7.486 -19.518 1.00 98.25 94 ARG A O 1
ATOM 739 N N . GLU A 1 95 ? 15.945 -6.872 -19.083 1.00 97.94 95 GLU A N 1
ATOM 740 C CA . GLU A 1 95 ? 16.466 -8.241 -18.979 1.00 97.94 95 GLU A CA 1
ATOM 741 C C . GLU A 1 95 ? 15.746 -9.049 -17.886 1.00 97.94 95 GLU A C 1
ATOM 743 O O . GLU A 1 95 ? 15.419 -10.219 -18.087 1.00 97.94 95 GLU A O 1
ATOM 748 N N . MET A 1 96 ? 15.467 -8.430 -16.733 1.00 97.50 96 MET A N 1
ATOM 749 C CA . MET A 1 96 ? 14.688 -9.076 -15.672 1.00 97.50 96 MET A CA 1
ATOM 750 C C . MET A 1 96 ? 13.257 -9.361 -16.131 1.00 97.50 96 MET A C 1
ATOM 752 O O . MET A 1 96 ? 12.762 -10.467 -15.927 1.00 97.50 96 MET A O 1
ATOM 756 N N . ALA A 1 97 ? 12.620 -8.390 -16.791 1.00 97.88 97 ALA A N 1
ATOM 757 C CA . ALA A 1 97 ? 11.279 -8.552 -17.334 1.00 97.88 97 ALA A CA 1
ATOM 758 C C . ALA A 1 97 ? 11.193 -9.668 -18.376 1.00 97.88 97 ALA A C 1
ATOM 760 O O . ALA A 1 97 ? 10.250 -10.450 -18.329 1.00 97.88 97 ALA A O 1
ATOM 761 N N . ASP A 1 98 ? 12.180 -9.787 -19.260 1.00 98.12 98 ASP A N 1
ATOM 762 C CA . ASP A 1 98 ? 12.214 -10.834 -20.278 1.00 98.12 98 ASP A CA 1
ATOM 763 C C . ASP A 1 98 ? 12.383 -12.220 -19.639 1.00 98.12 98 ASP A C 1
ATOM 765 O O . ASP A 1 98 ? 11.689 -13.163 -20.020 1.00 98.12 98 ASP A O 1
ATOM 769 N N . LYS A 1 99 ? 13.244 -12.357 -18.619 1.00 97.56 99 LYS A N 1
ATOM 770 C CA . LYS A 1 99 ? 13.398 -13.617 -17.864 1.00 97.56 99 LYS A CA 1
ATOM 771 C C . LYS A 1 99 ? 12.101 -14.021 -17.165 1.00 97.56 99 LYS A C 1
ATOM 773 O O . LYS A 1 99 ? 11.649 -15.157 -17.315 1.00 97.56 99 LYS A O 1
ATOM 778 N N . ASP A 1 100 ? 11.493 -13.088 -16.440 1.00 97.56 100 ASP A N 1
ATOM 779 C CA . ASP A 1 100 ? 10.253 -13.322 -15.702 1.00 97.56 100 ASP A CA 1
ATOM 780 C C . ASP A 1 100 ? 9.083 -13.619 -16.663 1.00 97.56 100 ASP A C 1
ATOM 782 O O . ASP A 1 100 ? 8.307 -14.551 -16.434 1.00 97.56 100 ASP A O 1
ATOM 786 N N . TYR A 1 101 ? 8.962 -12.880 -17.771 1.00 97.69 101 TYR A N 1
ATOM 787 C CA . TYR A 1 101 ? 7.923 -13.083 -18.785 1.00 97.69 101 TYR A CA 1
ATOM 788 C C . TYR A 1 101 ? 8.080 -14.419 -19.510 1.00 97.69 101 TYR A C 1
ATOM 790 O O . TYR A 1 101 ? 7.122 -15.178 -19.590 1.00 97.69 101 TYR A O 1
ATOM 798 N N . ASN A 1 102 ? 9.284 -14.763 -19.974 1.00 97.50 102 ASN A N 1
ATOM 799 C CA . ASN A 1 102 ? 9.518 -16.024 -20.683 1.00 97.50 102 ASN A CA 1
ATOM 800 C C . ASN A 1 102 ? 9.241 -17.246 -19.799 1.00 97.50 102 ASN A C 1
ATOM 802 O O . ASN A 1 102 ? 8.791 -18.280 -20.292 1.00 97.50 102 ASN A O 1
ATOM 806 N N . LYS A 1 103 ? 9.487 -17.138 -18.487 1.00 97.75 103 LYS A N 1
ATOM 807 C CA . LYS A 1 103 ? 9.199 -18.216 -17.536 1.00 97.75 103 LYS A CA 1
ATOM 808 C C . LYS A 1 103 ? 7.718 -18.293 -17.154 1.00 97.75 103 LYS A C 1
ATOM 810 O O . LYS A 1 103 ? 7.193 -19.392 -16.964 1.00 97.75 103 LYS A O 1
ATOM 815 N N . HIS A 1 104 ? 7.047 -17.147 -17.035 1.00 96.94 104 HIS A N 1
ATOM 816 C CA . HIS A 1 104 ? 5.665 -17.046 -16.560 1.00 96.94 104 HIS A CA 1
ATOM 817 C C . HIS A 1 104 ? 4.820 -16.063 -17.399 1.00 96.94 104 HIS A C 1
ATOM 819 O O . HIS A 1 104 ? 4.309 -15.075 -16.862 1.00 96.94 104 HIS A O 1
ATOM 825 N N . PRO A 1 105 ? 4.598 -16.332 -18.700 1.00 95.81 105 PRO A N 1
ATOM 826 C CA . PRO A 1 105 ? 4.008 -15.356 -19.626 1.00 95.81 105 PRO A CA 1
ATOM 827 C C . PRO A 1 105 ?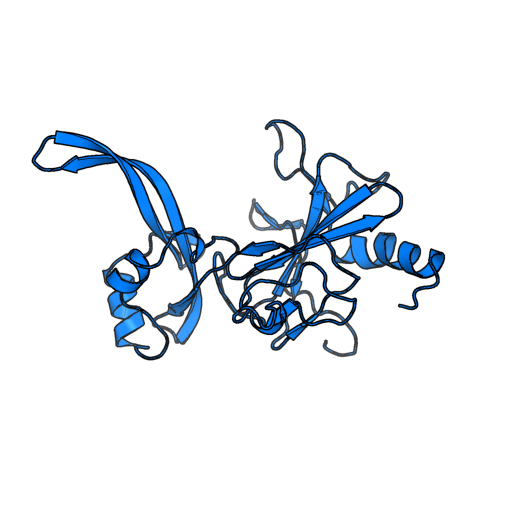 2.539 -15.039 -19.323 1.00 95.81 105 PRO A C 1
ATOM 829 O O . PRO A 1 105 ? 2.064 -13.949 -19.617 1.00 95.81 105 PRO A O 1
ATOM 832 N N . SER A 1 106 ? 1.812 -15.964 -18.691 1.00 95.75 106 SER A N 1
ATOM 833 C CA . SER A 1 106 ? 0.422 -15.751 -18.267 1.00 95.75 106 SER A CA 1
ATOM 834 C C . SER A 1 106 ? 0.283 -14.951 -16.968 1.00 95.75 106 SER A C 1
ATOM 836 O O . SER A 1 106 ? -0.827 -14.562 -16.613 1.00 95.75 106 SER A O 1
ATOM 838 N N . LYS A 1 107 ? 1.386 -14.723 -16.243 1.00 94.94 107 LYS A N 1
ATOM 839 C CA . LYS A 1 107 ? 1.399 -14.013 -14.954 1.00 94.94 107 LYS A CA 1
ATOM 840 C C . LYS A 1 107 ? 2.120 -12.670 -15.007 1.00 94.94 107 LYS A C 1
ATOM 842 O O . LYS A 1 107 ? 2.019 -11.900 -14.057 1.00 94.94 107 LYS A O 1
ATOM 847 N N . ASN A 1 108 ? 2.853 -12.401 -16.083 1.00 97.38 108 ASN A N 1
ATOM 848 C CA . ASN A 1 108 ? 3.711 -11.235 -16.202 1.00 97.38 108 ASN A CA 1
ATOM 849 C C . ASN A 1 108 ? 3.364 -10.404 -17.431 1.00 97.38 108 ASN A C 1
ATOM 851 O O . ASN A 1 108 ? 2.945 -10.913 -18.466 1.00 97.38 108 ASN A O 1
ATOM 855 N N . LEU A 1 109 ? 3.596 -9.104 -17.300 1.00 96.75 109 LEU A N 1
ATOM 856 C CA . LEU A 1 109 ? 3.611 -8.162 -18.410 1.00 96.75 109 LEU A CA 1
ATOM 857 C C 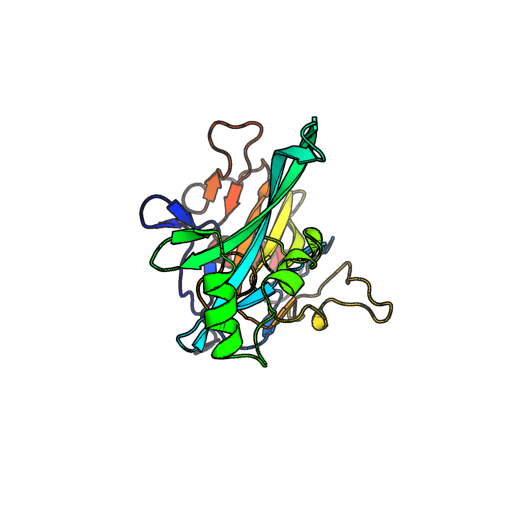. LEU A 1 109 ? 5.043 -8.017 -18.931 1.00 96.75 109 LEU A C 1
ATOM 859 O O . LEU A 1 109 ? 6.002 -8.189 -18.173 1.00 96.75 109 LEU A O 1
ATOM 863 N N . THR A 1 110 ? 5.188 -7.660 -20.205 1.00 98.00 110 THR A N 1
ATOM 864 C CA . THR A 1 110 ? 6.495 -7.292 -20.762 1.00 98.00 110 THR A CA 1
ATOM 865 C C . THR A 1 110 ? 6.987 -5.974 -20.163 1.00 98.00 110 THR A C 1
ATOM 867 O O . THR A 1 110 ? 6.211 -5.193 -19.602 1.00 98.00 110 THR A O 1
ATOM 870 N N . TYR A 1 111 ? 8.282 -5.684 -20.318 1.00 98.25 111 TYR A N 1
ATOM 871 C CA . TYR A 1 111 ? 8.851 -4.414 -19.865 1.00 98.25 111 TYR A CA 1
ATOM 872 C C . TYR A 1 111 ? 8.106 -3.199 -20.439 1.00 98.25 111 TYR A C 1
ATOM 874 O O . TYR A 1 111 ? 7.764 -2.278 -19.702 1.00 98.25 111 TYR A O 1
ATOM 882 N N . ASP A 1 112 ? 7.795 -3.217 -21.738 1.00 98.00 112 ASP A N 1
ATOM 883 C CA . ASP A 1 112 ? 7.111 -2.105 -22.406 1.00 98.00 112 ASP A CA 1
ATOM 884 C C . ASP A 1 112 ? 5.672 -1.932 -21.917 1.00 98.00 112 ASP A C 1
ATOM 886 O O . ASP A 1 112 ? 5.220 -0.807 -21.724 1.00 98.00 112 ASP A O 1
ATOM 890 N N . GLN A 1 113 ? 4.965 -3.028 -21.632 1.00 97.88 113 GLN A N 1
ATOM 891 C CA . GLN A 1 113 ? 3.627 -2.972 -21.036 1.00 97.88 113 GLN A CA 1
ATOM 892 C C . GLN A 1 113 ? 3.657 -2.402 -19.608 1.00 97.88 113 GLN A C 1
ATOM 894 O O . GLN A 1 113 ? 2.775 -1.630 -19.221 1.00 97.88 113 GLN A O 1
ATOM 899 N N . LEU A 1 114 ? 4.681 -2.743 -18.819 1.00 97.44 114 LEU A N 1
ATOM 900 C CA . LEU A 1 114 ? 4.884 -2.171 -17.484 1.00 97.44 114 LEU A CA 1
ATOM 901 C C . LEU A 1 114 ? 5.244 -0.684 -17.563 1.00 97.44 114 LEU A C 1
ATOM 903 O O . LEU A 1 114 ? 4.683 0.124 -16.826 1.00 97.44 114 LEU A O 1
ATOM 907 N N . MET A 1 115 ? 6.117 -0.291 -18.491 1.00 96.56 115 MET A N 1
ATOM 908 C CA . MET A 1 115 ? 6.455 1.117 -18.711 1.00 96.56 115 MET A CA 1
ATOM 909 C C . MET A 1 115 ? 5.271 1.926 -19.243 1.00 96.56 115 MET A C 1
ATOM 911 O O . MET A 1 115 ? 5.092 3.063 -18.819 1.00 96.56 115 MET A O 1
ATOM 915 N N . ALA A 1 116 ? 4.413 1.344 -20.079 1.00 96.75 116 ALA A N 1
ATOM 916 C CA . ALA A 1 116 ? 3.184 1.983 -20.547 1.00 96.75 116 ALA A CA 1
ATOM 917 C C . ALA A 1 116 ? 2.096 2.084 -19.460 1.00 96.75 116 ALA A C 1
ATOM 919 O O . ALA A 1 116 ? 1.182 2.898 -19.578 1.00 96.75 116 ALA A O 1
ATOM 920 N N . THR A 1 117 ? 2.178 1.283 -18.391 1.00 96.06 117 THR A N 1
ATOM 921 C CA . THR A 1 117 ? 1.220 1.355 -17.280 1.00 96.06 117 THR A CA 1
ATOM 922 C C . THR A 1 117 ? 1.355 2.711 -16.567 1.00 96.06 117 THR A C 1
ATOM 924 O O . THR A 1 117 ? 2.456 3.053 -16.127 1.00 96.06 117 THR A O 1
ATOM 927 N N . PRO A 1 118 ? 0.273 3.490 -16.383 1.00 94.69 118 PRO A N 1
ATOM 928 C CA . PRO A 1 118 ? 0.346 4.780 -15.699 1.00 94.69 118 PRO A CA 1
ATOM 929 C C . PRO A 1 118 ? 0.914 4.676 -14.276 1.00 94.69 118 PRO A C 1
ATOM 931 O O . PRO A 1 118 ? 0.570 3.759 -13.532 1.00 94.69 118 PRO A O 1
ATOM 934 N N . ALA A 1 119 ? 1.725 5.649 -13.847 1.00 92.56 119 ALA A N 1
ATOM 935 C CA . ALA A 1 119 ? 2.372 5.614 -12.529 1.00 92.56 119 ALA A CA 1
ATOM 936 C C . ALA A 1 119 ? 1.396 5.507 -11.344 1.00 92.56 119 ALA A C 1
ATOM 938 O O . ALA A 1 119 ? 1.690 4.821 -10.366 1.00 92.56 119 ALA A O 1
ATOM 939 N N . HIS A 1 120 ? 0.206 6.108 -11.443 1.00 91.69 120 HIS A N 1
ATOM 940 C CA . HIS A 1 120 ? -0.830 5.997 -10.408 1.00 91.69 120 HIS A CA 1
ATOM 941 C C . HIS A 1 120 ? -1.388 4.566 -10.244 1.00 91.69 120 HIS A C 1
ATOM 943 O O . HIS A 1 120 ? -2.019 4.279 -9.231 1.00 91.69 120 HIS A O 1
ATOM 949 N N . GLN A 1 121 ? -1.126 3.672 -11.208 1.00 94.56 121 GLN A N 1
ATOM 950 C CA . GLN A 1 121 ? -1.467 2.243 -11.169 1.00 94.56 121 GLN A CA 1
ATOM 951 C C . GLN A 1 121 ? -0.292 1.347 -10.751 1.00 94.56 121 GLN A C 1
ATOM 953 O O . GLN A 1 121 ? -0.401 0.121 -10.771 1.00 94.56 121 GLN A O 1
ATOM 958 N N . MET A 1 122 ? 0.848 1.943 -10.394 1.00 96.31 122 MET A N 1
ATOM 959 C CA . MET A 1 122 ? 2.070 1.248 -9.983 1.00 96.31 122 MET A CA 1
ATOM 960 C C . MET A 1 122 ? 2.618 1.836 -8.681 1.00 96.31 122 MET A C 1
ATOM 962 O O . MET A 1 122 ? 3.817 2.085 -8.551 1.00 96.31 122 MET A O 1
ATOM 966 N N . SER A 1 123 ? 1.725 2.080 -7.721 1.00 96.50 123 SER A N 1
ATOM 967 C CA . SER A 1 123 ? 2.060 2.603 -6.399 1.00 96.50 123 SER A CA 1
ATOM 968 C C . SER A 1 123 ? 3.056 1.704 -5.671 1.00 96.50 123 SER A C 1
ATOM 970 O O . SER A 1 123 ? 2.944 0.476 -5.688 1.00 96.50 123 SER A O 1
ATOM 972 N N . LYS A 1 124 ? 3.985 2.332 -4.940 1.00 95.69 124 LYS A N 1
ATOM 973 C CA . LYS A 1 124 ? 4.890 1.640 -4.014 1.00 95.69 124 LYS A CA 1
ATOM 974 C C . LYS A 1 124 ? 4.133 0.948 -2.875 1.00 95.69 124 LYS A C 1
ATOM 976 O O . LYS A 1 124 ? 4.589 -0.075 -2.389 1.00 95.69 124 LYS A O 1
ATOM 981 N N . ASP A 1 125 ? 2.955 1.435 -2.499 1.00 95.19 125 ASP A N 1
ATOM 982 C CA . ASP A 1 125 ? 2.103 0.755 -1.515 1.00 95.19 125 ASP A CA 1
ATOM 983 C C . ASP A 1 125 ? 1.362 -0.461 -2.114 1.00 95.19 125 ASP A C 1
ATOM 985 O O . ASP A 1 125 ? 0.765 -1.256 -1.394 1.00 95.19 125 ASP A O 1
ATOM 989 N N . GLY A 1 126 ? 1.418 -0.656 -3.434 1.00 96.06 126 GLY A N 1
ATOM 990 C CA . GLY A 1 126 ? 0.656 -1.696 -4.117 1.00 96.06 126 GLY A CA 1
ATOM 991 C C . GLY A 1 126 ? -0.809 -1.302 -4.298 1.00 96.06 126 GLY A C 1
ATOM 992 O O . GLY A 1 126 ? -1.181 -0.125 -4.188 1.00 96.06 126 GLY A O 1
ATOM 993 N N . ASN A 1 127 ? -1.659 -2.299 -4.540 1.00 96.62 127 ASN A N 1
ATOM 994 C CA . ASN A 1 127 ? -3.082 -2.118 -4.296 1.00 96.62 127 ASN A CA 1
ATOM 995 C C . ASN A 1 127 ? -3.267 -1.962 -2.789 1.00 96.62 127 ASN A C 1
ATOM 997 O O . ASN A 1 127 ? -2.949 -2.876 -2.024 1.00 96.62 127 ASN A O 1
ATOM 1001 N N . SER A 1 128 ? -3.743 -0.797 -2.371 1.00 96.81 128 SER A N 1
ATOM 1002 C CA . SER A 1 128 ? -3.954 -0.498 -0.960 1.00 96.81 128 SER A CA 1
ATOM 1003 C C . SER A 1 128 ? -5.281 0.172 -0.736 1.00 96.81 128 SER A C 1
ATOM 1005 O O . SER A 1 128 ? -5.707 1.000 -1.537 1.00 96.81 128 SER A O 1
ATOM 1007 N N . VAL A 1 129 ? -5.876 -0.127 0.408 1.00 97.31 129 VAL A N 1
ATOM 1008 C CA . VAL A 1 129 ? -7.028 0.589 0.940 1.00 97.31 129 VAL A CA 1
ATOM 1009 C C . VAL A 1 129 ? -6.569 1.350 2.165 1.00 97.31 129 VAL A C 1
ATOM 1011 O O . VAL A 1 129 ? -5.849 0.826 3.011 1.00 97.31 129 VAL A O 1
ATOM 1014 N N . SER A 1 130 ? -6.965 2.606 2.259 1.00 97.38 130 SER A N 1
ATOM 1015 C CA . SER A 1 130 ? -6.743 3.420 3.442 1.00 97.38 130 SER A CA 1
ATOM 1016 C C . SER A 1 130 ? -7.994 4.187 3.797 1.00 97.38 130 SER A C 1
ATOM 1018 O O . SER A 1 130 ? -8.818 4.433 2.926 1.00 97.38 130 SER A O 1
ATOM 1020 N N . GLY A 1 131 ? -8.132 4.582 5.049 1.00 97.44 131 GLY A N 1
ATOM 1021 C CA . GLY A 1 131 ? -9.237 5.419 5.488 1.00 97.44 131 GLY A CA 1
ATOM 1022 C C . GLY A 1 131 ? -9.040 5.858 6.924 1.00 97.44 131 GLY A C 1
ATOM 1023 O O . GLY A 1 131 ? -7.976 5.635 7.505 1.00 97.44 131 GLY A O 1
ATOM 1024 N N . THR A 1 132 ? -10.044 6.512 7.482 1.00 97.56 132 THR A N 1
ATOM 1025 C CA . THR A 1 132 ? -10.004 7.089 8.819 1.00 97.56 132 THR A CA 1
ATOM 1026 C C . THR A 1 132 ? -10.896 6.328 9.783 1.00 97.56 132 THR A C 1
ATOM 1028 O O . THR A 1 132 ? -12.015 5.969 9.431 1.00 97.56 132 THR A O 1
ATOM 1031 N N . TYR A 1 133 ? -10.421 6.161 11.011 1.00 96.06 133 TYR A N 1
ATOM 1032 C CA . TYR A 1 133 ? -11.219 5.760 12.164 1.00 96.06 133 TYR A CA 1
ATOM 1033 C C . TYR A 1 133 ? -11.073 6.822 13.255 1.00 96.06 133 TYR A C 1
ATOM 1035 O O . TYR A 1 133 ? -9.963 7.313 13.488 1.00 96.06 133 TYR A O 1
ATOM 1043 N N . LYS A 1 134 ? -12.175 7.201 13.903 1.00 93.69 134 LYS A N 1
ATOM 1044 C CA . LYS A 1 134 ? -12.200 8.275 14.900 1.00 93.69 134 LYS A CA 1
ATOM 1045 C C . LYS A 1 134 ? -12.294 7.691 16.311 1.00 93.69 134 LYS A C 1
ATOM 1047 O O . LYS A 1 134 ? -13.094 6.799 16.550 1.00 93.69 134 LYS A O 1
ATOM 1052 N N . ILE A 1 135 ? -11.495 8.216 17.240 1.00 91.75 135 ILE A N 1
ATOM 1053 C CA . ILE A 1 135 ? -11.628 7.974 18.688 1.00 91.75 135 ILE A CA 1
ATOM 1054 C C . ILE A 1 135 ? -11.716 9.345 19.355 1.00 91.75 135 ILE A C 1
ATOM 1056 O O . ILE A 1 135 ? -10.764 10.129 19.280 1.00 91.75 135 ILE A O 1
ATOM 1060 N N . GLY A 1 136 ? -12.856 9.654 19.977 1.00 88.69 136 GLY A N 1
ATOM 1061 C CA . GLY A 1 136 ? -13.141 11.007 20.462 1.00 88.69 136 GLY A CA 1
ATOM 1062 C C . GLY A 1 136 ? -13.056 12.028 19.321 1.00 88.69 136 GLY A C 1
ATOM 1063 O O . GLY A 1 136 ? -13.790 11.924 18.340 1.00 88.69 136 GLY A O 1
ATOM 1064 N N . ASP A 1 137 ? -12.129 12.984 19.420 1.00 89.12 137 ASP A N 1
ATOM 1065 C CA . ASP A 1 137 ? -11.868 13.995 18.382 1.00 89.12 137 ASP A CA 1
ATOM 1066 C C . ASP A 1 137 ? -10.644 13.718 17.502 1.00 89.12 137 ASP A C 1
ATOM 1068 O O . ASP A 1 137 ? -10.338 14.490 16.593 1.00 89.12 137 ASP A O 1
ATOM 1072 N N . GLN A 1 138 ? -9.967 12.588 17.716 1.00 90.94 138 GLN A N 1
ATOM 1073 C CA . GLN A 1 138 ? -8.768 12.228 16.971 1.00 90.94 138 GLN A CA 1
ATOM 1074 C C . GLN A 1 138 ? -9.088 11.271 15.820 1.00 90.94 138 GLN A C 1
ATOM 1076 O O . GLN A 1 138 ? -9.691 10.218 16.022 1.00 90.94 138 GLN A O 1
ATOM 1081 N N . ASN A 1 139 ? -8.598 11.603 14.623 1.00 93.44 139 ASN A N 1
ATOM 1082 C CA . ASN A 1 139 ? -8.616 10.710 13.465 1.00 93.44 139 ASN A CA 1
ATOM 1083 C C . ASN A 1 139 ? -7.330 9.881 13.389 1.00 93.44 139 ASN A C 1
ATOM 1085 O O . ASN A 1 139 ? -6.223 10.416 13.489 1.00 93.44 139 ASN A O 1
ATOM 1089 N N . TYR A 1 140 ? -7.485 8.590 13.129 1.00 95.81 140 TYR A N 1
ATOM 1090 C CA . TYR A 1 140 ? -6.406 7.649 12.858 1.00 95.81 140 TYR A CA 1
ATOM 1091 C C . TYR A 1 140 ? -6.523 7.174 11.419 1.00 95.81 140 TYR A C 1
ATOM 1093 O O . TYR A 1 140 ? -7.612 6.826 10.974 1.00 95.81 140 TYR A O 1
ATOM 1101 N N . THR A 1 141 ? -5.417 7.161 10.682 1.00 97.00 141 THR A N 1
ATOM 1102 C CA . THR A 1 141 ? -5.380 6.587 9.335 1.00 97.00 141 THR A CA 1
ATOM 1103 C C . THR A 1 141 ? -5.035 5.112 9.425 1.00 97.00 141 THR A C 1
ATOM 1105 O O . THR A 1 141 ? -3.980 4.753 9.940 1.00 97.00 141 THR A O 1
ATOM 1108 N N . LEU A 1 142 ? -5.909 4.265 8.897 1.00 97.31 142 LEU A N 1
ATOM 1109 C CA . LEU A 1 142 ? -5.699 2.829 8.765 1.00 97.31 142 LEU A CA 1
ATOM 1110 C C . LEU A 1 142 ? -5.288 2.551 7.318 1.00 97.31 142 LEU A C 1
ATOM 1112 O O . LEU A 1 142 ? -5.904 3.087 6.397 1.00 97.31 142 LEU A O 1
ATOM 1116 N N . ARG A 1 143 ? -4.252 1.739 7.107 1.00 97.38 143 ARG A N 1
ATOM 1117 C CA . ARG A 1 143 ? -3.715 1.369 5.788 1.00 97.38 143 ARG A CA 1
ATOM 1118 C C . ARG A 1 143 ? -3.562 -0.144 5.670 1.00 97.38 143 ARG A C 1
ATOM 1120 O O . ARG A 1 143 ? -2.907 -0.765 6.498 1.00 97.38 143 ARG A O 1
ATOM 1127 N N . PHE A 1 144 ? -4.116 -0.700 4.601 1.00 96.00 144 PHE A N 1
ATOM 1128 C CA . PHE A 1 144 ? -4.095 -2.114 4.243 1.00 96.00 144 PHE A CA 1
ATOM 1129 C C . PHE A 1 144 ? -3.398 -2.232 2.892 1.00 96.00 144 PHE A C 1
ATOM 1131 O O . PHE A 1 144 ? -3.951 -1.765 1.896 1.00 96.00 144 PHE A O 1
ATOM 1138 N N . LYS A 1 145 ? -2.183 -2.784 2.858 1.00 96.00 145 LYS A N 1
ATOM 1139 C CA . LYS A 1 145 ? -1.331 -2.782 1.658 1.00 96.00 145 LYS A CA 1
ATOM 1140 C C . LYS A 1 145 ? -1.147 -4.166 1.046 1.00 96.00 145 LYS A C 1
ATOM 1142 O O . LYS A 1 145 ? -1.470 -5.180 1.666 1.00 96.00 145 LYS A O 1
ATOM 1147 N N . HIS A 1 146 ? -0.578 -4.168 -0.160 1.00 95.44 146 HIS A N 1
ATOM 1148 C CA . HIS A 1 146 ? -0.156 -5.357 -0.911 1.00 95.44 146 HIS A CA 1
ATOM 1149 C C . HIS A 1 146 ? -1.305 -6.297 -1.305 1.00 95.44 146 HIS A C 1
ATOM 1151 O O . HIS A 1 146 ? -1.168 -7.517 -1.306 1.00 95.44 146 HIS A O 1
ATOM 1157 N N . LEU A 1 147 ? -2.459 -5.735 -1.664 1.00 95.00 147 LEU A N 1
ATOM 1158 C CA . LEU A 1 147 ? -3.637 -6.503 -2.075 1.00 95.00 147 LEU A CA 1
ATOM 1159 C C . LEU A 1 147 ? -3.526 -6.955 -3.550 1.00 95.00 147 LEU A C 1
ATOM 1161 O O . LEU A 1 147 ? -2.799 -6.346 -4.331 1.00 95.00 147 LEU A O 1
ATOM 1165 N N . SER A 1 148 ? -4.235 -8.003 -3.973 1.00 90.94 148 SER A N 1
ATOM 1166 C CA . SER A 1 148 ? -4.311 -8.421 -5.393 1.00 90.94 148 SER A CA 1
ATOM 1167 C C . SER A 1 148 ? -5.456 -7.733 -6.119 1.00 90.94 148 SER A C 1
ATOM 1169 O O . SER A 1 148 ? -5.260 -7.207 -7.210 1.00 90.94 148 SER A O 1
ATOM 1171 N N . ASP A 1 149 ? -6.636 -7.721 -5.502 1.00 82.19 149 ASP A N 1
ATOM 1172 C CA . ASP A 1 149 ? -7.880 -7.221 -6.081 1.00 82.19 149 ASP A CA 1
ATOM 1173 C C . ASP A 1 149 ? -8.556 -6.203 -5.147 1.00 82.19 149 ASP A C 1
ATOM 1175 O O . ASP A 1 149 ? -8.597 -6.378 -3.924 1.00 82.19 149 ASP A O 1
ATOM 1179 N N . LEU A 1 150 ? -9.084 -5.139 -5.753 1.00 89.00 150 LEU A N 1
ATOM 1180 C CA . LEU A 1 150 ? -9.794 -4.025 -5.125 1.00 89.00 150 LEU A CA 1
ATOM 1181 C C . LEU A 1 150 ? -11.302 -4.037 -5.437 1.00 89.00 150 LEU A C 1
ATOM 1183 O O . LEU A 1 150 ? -12.022 -3.155 -4.975 1.00 89.00 150 LEU A O 1
ATOM 1187 N N . SER A 1 151 ? -11.807 -5.032 -6.172 1.00 90.62 151 SER A N 1
ATOM 1188 C CA . SER A 1 151 ? -13.226 -5.187 -6.525 1.00 90.62 151 SER A CA 1
ATOM 1189 C C . SER A 1 151 ? -14.151 -5.159 -5.304 1.00 90.62 151 SER A C 1
ATOM 1191 O O . SER A 1 151 ? -15.245 -4.603 -5.350 1.00 90.62 151 SER A O 1
ATOM 1193 N N . MET A 1 152 ? -13.683 -5.673 -4.162 1.00 89.75 152 MET A N 1
ATOM 1194 C CA . MET A 1 152 ? -14.437 -5.692 -2.901 1.00 89.75 152 MET A CA 1
ATOM 1195 C C . MET A 1 152 ? -14.702 -4.294 -2.329 1.00 89.75 152 MET A C 1
ATOM 1197 O O . MET A 1 152 ? -15.666 -4.099 -1.577 1.00 89.75 152 MET A O 1
ATOM 1201 N N . VAL A 1 153 ? -13.873 -3.318 -2.702 1.00 93.12 153 VAL A N 1
ATOM 1202 C CA . VAL A 1 153 ? -14.004 -1.912 -2.309 1.00 93.12 153 VAL A CA 1
ATOM 1203 C C . VAL A 1 153 ? -14.409 -1.012 -3.472 1.00 93.12 153 VAL A C 1
ATOM 1205 O O . VAL A 1 153 ? -14.486 0.201 -3.297 1.00 93.12 153 VAL A O 1
ATOM 1208 N N . GLN A 1 154 ? -14.718 -1.583 -4.636 1.00 93.12 154 GLN A N 1
ATOM 1209 C CA . GLN A 1 154 ? -15.343 -0.860 -5.735 1.00 93.12 154 GLN A CA 1
ATOM 1210 C C . GLN A 1 154 ? -16.858 -0.761 -5.531 1.00 93.12 154 GLN A C 1
ATOM 1212 O O . GLN A 1 154 ? -17.496 -1.604 -4.896 1.00 93.12 154 GLN A O 1
ATOM 1217 N N . ASN A 1 155 ? -17.434 0.317 -6.047 1.00 91.44 155 ASN A N 1
ATOM 1218 C CA . ASN A 1 155 ? -18.871 0.481 -6.199 1.00 91.44 155 ASN A CA 1
ATOM 1219 C C . ASN A 1 155 ? -19.302 0.026 -7.605 1.00 91.44 155 ASN A C 1
ATOM 1221 O O . ASN A 1 155 ? -18.476 -0.157 -8.498 1.00 91.44 155 ASN A O 1
ATOM 1225 N N . SER A 1 156 ? -20.607 -0.148 -7.816 1.00 87.69 156 SER A N 1
ATOM 1226 C CA . SER A 1 156 ? -21.157 -0.604 -9.101 1.00 87.69 156 SER A CA 1
ATOM 1227 C C . SER A 1 156 ? -20.879 0.354 -10.266 1.00 87.69 156 SER A C 1
ATOM 1229 O O . SER A 1 156 ? -20.877 -0.077 -11.414 1.00 87.69 156 SER A O 1
ATOM 1231 N N . SER A 1 157 ? -20.603 1.632 -9.986 1.00 88.12 157 SER A N 1
ATOM 1232 C CA . SER A 1 157 ? -20.219 2.636 -10.987 1.00 88.12 157 SER A CA 1
ATOM 1233 C C . SER A 1 157 ? -18.728 2.623 -11.361 1.00 88.12 157 SER A C 1
ATOM 1235 O O . SER A 1 157 ? -18.298 3.454 -12.154 1.00 88.12 157 SER A O 1
ATOM 1237 N N . GLY A 1 158 ? -17.924 1.719 -10.788 1.00 85.06 158 GLY A N 1
ATOM 1238 C CA . GLY A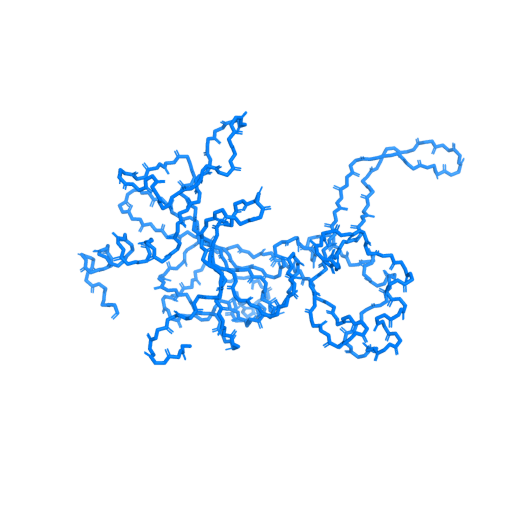 1 158 ? -16.483 1.605 -11.055 1.00 85.06 158 GLY A CA 1
ATOM 1239 C C . GLY A 1 158 ? -15.586 2.539 -10.229 1.00 85.06 158 GLY A C 1
ATOM 1240 O O . GLY A 1 158 ? -14.363 2.468 -10.338 1.00 85.06 158 GLY A O 1
ATOM 1241 N N . GLY A 1 159 ? -16.167 3.385 -9.377 1.00 91.00 159 GLY A N 1
ATOM 1242 C CA . GLY A 1 159 ? -15.448 4.128 -8.341 1.00 91.00 159 GLY A CA 1
ATOM 1243 C C . GLY A 1 159 ? -15.185 3.270 -7.101 1.00 91.00 159 GLY A C 1
ATOM 1244 O O . GLY A 1 159 ? -15.521 2.089 -7.059 1.00 91.00 159 GLY A O 1
ATOM 1245 N N . PHE A 1 160 ? -14.617 3.870 -6.057 1.00 94.00 160 PHE A N 1
ATOM 1246 C CA . PHE A 1 160 ? -14.385 3.191 -4.780 1.00 94.00 160 PHE A CA 1
ATOM 1247 C C . PHE A 1 160 ? -15.427 3.591 -3.735 1.00 94.00 160 PHE A C 1
ATOM 1249 O O . PHE A 1 160 ? -15.997 4.684 -3.782 1.00 94.00 160 PHE A O 1
ATOM 1256 N N . LYS A 1 161 ? -15.697 2.683 -2.796 1.00 95.12 161 LYS A N 1
ATOM 1257 C CA . LYS A 1 161 ? -16.509 2.962 -1.610 1.00 95.12 161 LYS A CA 1
ATOM 1258 C C . LYS A 1 161 ? -15.860 4.084 -0.807 1.00 95.12 161 LYS A C 1
ATOM 1260 O O . LYS A 1 161 ? -14.639 4.176 -0.760 1.00 95.12 161 LYS A O 1
ATOM 1265 N N . THR A 1 162 ? -16.677 4.905 -0.160 1.00 95.88 162 THR A N 1
ATOM 1266 C CA . THR A 1 162 ? -16.221 5.941 0.779 1.00 95.88 162 THR A CA 1
ATOM 1267 C C . THR A 1 162 ? -16.160 5.430 2.216 1.00 95.88 162 THR A C 1
ATOM 1269 O O . THR A 1 162 ? -15.434 6.002 3.028 1.00 95.88 162 THR A O 1
ATOM 1272 N N . THR A 1 163 ? -16.874 4.340 2.515 1.00 96.88 163 THR A N 1
ATOM 1273 C CA . THR A 1 163 ? -16.902 3.675 3.819 1.00 96.88 163 THR A CA 1
ATOM 1274 C C . THR A 1 163 ? -16.809 2.153 3.681 1.00 96.88 163 THR A C 1
ATOM 1276 O O . THR A 1 163 ? -17.206 1.574 2.663 1.00 96.88 163 THR A O 1
ATOM 1279 N N . ILE A 1 164 ? -16.272 1.489 4.704 1.00 95.62 164 ILE A N 1
ATOM 1280 C CA . ILE A 1 164 ? -16.228 0.026 4.831 1.00 95.62 164 ILE A CA 1
ATOM 1281 C C . ILE A 1 164 ? -16.581 -0.318 6.275 1.00 95.62 164 ILE A C 1
ATOM 1283 O O . ILE A 1 164 ? -15.892 0.125 7.187 1.00 95.62 164 ILE A O 1
ATOM 1287 N N . SER A 1 165 ? -17.630 -1.108 6.485 1.00 94.44 165 SER A N 1
ATOM 1288 C CA . SER A 1 165 ? -18.014 -1.543 7.829 1.00 94.44 165 SER A CA 1
ATOM 1289 C C . SER A 1 165 ? -17.015 -2.539 8.422 1.00 94.44 165 SER A C 1
ATOM 1291 O O . SER A 1 165 ? -16.377 -3.294 7.678 1.00 94.44 165 SER A O 1
ATOM 1293 N N . LYS A 1 166 ? -16.938 -2.606 9.755 1.00 91.56 166 LYS A N 1
ATOM 1294 C CA . LYS A 1 166 ? -16.240 -3.665 10.494 1.00 91.56 166 LYS A CA 1
ATOM 1295 C C . LYS A 1 166 ? -16.646 -5.042 9.960 1.00 91.56 166 LYS A C 1
ATOM 1297 O O . LYS A 1 166 ? -17.816 -5.315 9.703 1.00 91.56 166 LYS A O 1
ATOM 1302 N N . GLY A 1 167 ? -15.663 -5.916 9.751 1.00 90.50 167 GLY A N 1
ATOM 1303 C CA . GLY A 1 167 ? -15.866 -7.230 9.136 1.00 90.50 167 GLY A CA 1
ATOM 1304 C C . GLY A 1 167 ? -16.129 -7.186 7.625 1.00 90.50 167 GLY A C 1
ATOM 1305 O O . GLY A 1 167 ? -16.304 -8.232 7.008 1.00 90.50 167 GLY A O 1
ATOM 1306 N N . GLY A 1 168 ? -16.129 -6.012 6.993 1.00 92.00 168 GLY A N 1
ATOM 1307 C CA . GLY A 1 168 ? -16.127 -5.868 5.542 1.00 92.00 168 GLY A CA 1
ATOM 1308 C C . GLY A 1 168 ? -14.761 -6.217 4.952 1.00 92.00 168 GLY A C 1
ATOM 1309 O O . GLY A 1 168 ? -13.721 -5.943 5.547 1.00 92.00 168 GLY A O 1
ATOM 1310 N N . ALA A 1 169 ? -14.739 -6.821 3.765 1.00 92.38 169 ALA A N 1
ATOM 1311 C CA . ALA A 1 169 ? -13.483 -7.119 3.085 1.00 92.38 169 ALA A CA 1
ATOM 1312 C C . ALA A 1 169 ? -12.881 -5.851 2.455 1.00 92.38 169 ALA A C 1
ATOM 1314 O O . ALA A 1 169 ? -13.556 -5.165 1.687 1.00 92.38 169 ALA A O 1
ATOM 1315 N N . VAL A 1 170 ? -11.606 -5.574 2.745 1.00 92.81 170 VAL A N 1
ATOM 1316 C CA . VAL A 1 170 ? -10.836 -4.476 2.131 1.00 92.81 170 VAL A CA 1
ATOM 1317 C C . VAL A 1 170 ? -10.106 -4.919 0.857 1.00 92.81 170 VAL A C 1
ATOM 1319 O O . VAL A 1 170 ? -9.726 -4.091 0.040 1.00 92.81 170 VAL A O 1
ATOM 1322 N N . GLY A 1 171 ? -9.929 -6.225 0.660 1.00 91.81 171 GLY A N 1
ATOM 1323 C CA . GLY A 1 171 ? -9.345 -6.811 -0.546 1.00 91.81 171 GLY A CA 1
ATOM 1324 C C . GLY A 1 171 ? -8.815 -8.216 -0.291 1.00 91.81 171 GLY A C 1
ATOM 1325 O O . GLY A 1 171 ? -9.084 -8.812 0.754 1.00 91.81 171 GLY A O 1
ATOM 1326 N N . VAL A 1 172 ? -8.061 -8.752 -1.248 1.00 91.94 172 VAL A N 1
ATOM 1327 C CA . VAL A 1 172 ? -7.441 -10.084 -1.157 1.00 91.94 172 VAL A CA 1
ATOM 1328 C C . VAL A 1 172 ? -5.934 -9.945 -0.985 1.00 91.94 172 VAL A C 1
ATOM 1330 O O . VAL A 1 172 ? -5.311 -9.146 -1.673 1.00 91.94 172 VAL A O 1
ATOM 1333 N N . ILE A 1 173 ? -5.349 -10.717 -0.072 1.00 92.12 173 ILE A N 1
ATOM 1334 C CA . ILE A 1 173 ? -3.916 -10.682 0.244 1.00 92.12 173 ILE A CA 1
ATOM 1335 C C . ILE A 1 173 ? -3.077 -11.139 -0.956 1.00 92.12 173 ILE A C 1
ATOM 1337 O O . ILE A 1 173 ? -3.409 -12.142 -1.590 1.00 92.12 173 ILE A O 1
ATOM 1341 N N . ALA A 1 174 ? -2.000 -10.407 -1.255 1.00 93.44 174 ALA A N 1
ATOM 1342 C CA . ALA A 1 174 ? -1.103 -10.664 -2.381 1.00 93.44 174 ALA A CA 1
ATOM 1343 C C . ALA A 1 174 ? 0.288 -10.044 -2.151 1.00 93.44 174 ALA A C 1
ATOM 1345 O O . ALA A 1 174 ? 0.709 -9.876 -1.003 1.00 93.44 174 ALA A O 1
ATOM 1346 N N . SER A 1 175 ? 1.013 -9.724 -3.229 1.00 95.31 175 SER A N 1
ATOM 1347 C CA . SER A 1 175 ? 2.362 -9.162 -3.171 1.00 95.31 175 SER A CA 1
ATOM 1348 C C . SER A 1 175 ? 2.527 -7.923 -4.057 1.00 95.31 175 SER A C 1
ATOM 1350 O O . SER A 1 175 ? 3.577 -7.715 -4.647 1.00 95.31 175 SER A O 1
ATOM 1352 N N . THR A 1 176 ? 1.521 -7.056 -4.182 1.00 96.69 176 THR A N 1
ATOM 1353 C CA . THR A 1 176 ? 1.652 -5.860 -5.040 1.00 96.69 176 THR A CA 1
ATOM 1354 C C . THR A 1 176 ? 2.530 -4.761 -4.420 1.00 96.69 176 THR A C 1
ATOM 1356 O O . THR A 1 176 ? 2.563 -4.590 -3.205 1.00 96.69 176 THR A O 1
ATOM 1359 N N . GLY A 1 177 ? 3.218 -3.958 -5.240 1.00 96.75 177 GLY A N 1
ATOM 1360 C CA . GLY A 1 177 ? 4.004 -2.800 -4.782 1.00 96.75 177 GLY A CA 1
ATOM 1361 C C . GLY A 1 177 ? 5.325 -3.163 -4.092 1.00 96.75 177 GLY A C 1
ATOM 1362 O O . GLY A 1 177 ? 6.086 -3.981 -4.583 1.00 96.75 177 GLY A O 1
ATOM 1363 N N . TYR A 1 178 ? 5.659 -2.531 -2.971 1.00 95.00 178 TYR A N 1
ATOM 1364 C CA . TYR A 1 178 ? 6.884 -2.806 -2.215 1.00 95.00 178 TYR A CA 1
ATOM 1365 C C . TYR A 1 178 ? 6.717 -4.047 -1.333 1.00 95.00 178 TYR A C 1
ATOM 1367 O O . TYR A 1 178 ? 6.589 -3.940 -0.119 1.00 95.00 178 TYR A O 1
ATOM 1375 N N . SER A 1 179 ? 6.682 -5.226 -1.952 1.00 93.50 179 SER A N 1
ATOM 1376 C CA . SER A 1 179 ? 6.416 -6.495 -1.271 1.00 93.50 179 SER A CA 1
ATOM 1377 C C . SER A 1 179 ? 7.367 -7.598 -1.742 1.00 93.50 179 SER A C 1
ATOM 1379 O O . SER A 1 179 ? 7.755 -7.642 -2.910 1.00 93.50 179 SER A O 1
ATOM 1381 N N . THR A 1 180 ? 7.766 -8.479 -0.821 1.00 91.88 180 THR A N 1
ATOM 1382 C CA . THR A 1 180 ? 8.687 -9.609 -1.061 1.00 91.88 180 THR A CA 1
ATOM 1383 C C . THR A 1 180 ? 7.984 -10.958 -1.208 1.00 91.88 180 THR A C 1
ATOM 1385 O O . THR A 1 180 ? 8.641 -11.959 -1.483 1.00 91.88 180 THR A O 1
ATOM 1388 N N . GLY A 1 181 ? 6.671 -10.997 -0.991 1.00 91.56 181 GLY A N 1
ATOM 1389 C CA . GLY A 1 181 ? 5.849 -12.200 -1.046 1.00 91.56 181 GLY A CA 1
ATOM 1390 C C . GLY A 1 181 ? 4.437 -11.934 -0.536 1.00 91.56 181 GLY A C 1
ATOM 1391 O O . GLY A 1 181 ? 4.143 -10.841 -0.052 1.00 91.56 181 GLY A O 1
ATOM 1392 N N . ASN A 1 182 ? 3.560 -12.932 -0.620 1.00 91.62 182 ASN A N 1
ATOM 1393 C CA . ASN A 1 182 ? 2.161 -12.779 -0.220 1.00 91.62 182 ASN A CA 1
ATOM 1394 C C . ASN A 1 182 ? 2.019 -12.496 1.282 1.00 91.62 182 ASN A C 1
ATOM 1396 O O . ASN A 1 182 ? 2.307 -13.368 2.104 1.00 91.62 182 ASN A O 1
ATOM 1400 N N . HIS A 1 183 ? 1.547 -11.299 1.638 1.00 90.81 183 HIS A N 1
ATOM 1401 C CA . HIS A 1 183 ? 1.230 -10.929 3.019 1.00 90.81 183 HIS A CA 1
ATOM 1402 C C . HIS A 1 183 ? 0.274 -9.735 3.088 1.00 90.81 183 HIS A C 1
ATOM 1404 O O . HIS A 1 183 ? 0.208 -8.909 2.182 1.00 90.81 183 HIS A O 1
ATOM 1410 N N . ALA A 1 184 ? -0.467 -9.639 4.191 1.00 88.69 184 ALA A N 1
ATOM 1411 C CA . ALA A 1 184 ? -1.274 -8.466 4.513 1.00 88.69 184 ALA A CA 1
ATOM 1412 C C . ALA A 1 184 ? -0.444 -7.510 5.368 1.00 88.69 184 ALA A C 1
ATOM 1414 O O . ALA A 1 184 ? -0.130 -7.859 6.501 1.00 88.69 184 ALA A O 1
ATOM 1415 N N . HIS A 1 185 ? -0.127 -6.315 4.876 1.00 94.56 185 HIS A N 1
ATOM 1416 C CA . HIS A 1 185 ? 0.523 -5.292 5.698 1.00 94.56 185 HIS A CA 1
ATOM 1417 C C . HIS A 1 185 ? -0.524 -4.324 6.261 1.00 94.56 185 HIS A C 1
ATOM 1419 O O . HIS A 1 185 ? -1.211 -3.638 5.495 1.00 94.56 185 HIS A O 1
ATOM 1425 N N . PHE A 1 186 ? -0.652 -4.279 7.591 1.00 95.81 186 PHE A N 1
ATOM 1426 C CA . PHE A 1 186 ? -1.534 -3.356 8.308 1.00 95.81 186 PHE A CA 1
ATOM 1427 C C . PHE A 1 186 ? -0.730 -2.237 8.959 1.00 95.81 186 PHE A C 1
ATOM 1429 O O . PHE A 1 186 ? 0.188 -2.515 9.724 1.00 95.81 186 PHE A O 1
ATOM 1436 N N . GLN A 1 187 ? -1.108 -0.987 8.726 1.00 96.44 187 GLN A N 1
ATOM 1437 C CA . GLN A 1 187 ? -0.470 0.178 9.328 1.00 96.44 187 GLN A CA 1
ATOM 1438 C C . GLN A 1 187 ? -1.521 1.113 9.930 1.00 96.44 187 GLN A C 1
ATOM 1440 O O . GLN A 1 187 ? -2.573 1.343 9.332 1.00 96.44 187 GLN A O 1
ATOM 1445 N N . VAL A 1 188 ? -1.206 1.680 11.096 1.00 96.50 188 VAL A N 1
ATOM 1446 C CA . VAL A 1 188 ? -2.012 2.708 11.763 1.00 96.50 188 VAL A CA 1
ATOM 1447 C C . VAL A 1 188 ? -1.162 3.958 11.952 1.00 96.50 188 VAL A C 1
ATOM 1449 O O . VAL A 1 188 ? -0.013 3.870 12.380 1.00 96.50 188 VAL A O 1
ATOM 1452 N N . GLU A 1 189 ? -1.723 5.123 11.640 1.00 95.25 189 GLU A N 1
ATOM 1453 C CA . GLU A 1 189 ? -1.074 6.423 11.814 1.00 95.25 189 GLU A CA 1
ATOM 1454 C C . GLU A 1 189 ? -1.985 7.393 12.567 1.00 95.25 189 GLU A C 1
ATOM 1456 O O . GLU A 1 189 ? -3.188 7.432 12.319 1.00 95.25 189 GLU A O 1
ATOM 1461 N N . SER A 1 190 ? -1.420 8.228 13.437 1.00 92.50 190 SER A N 1
ATOM 1462 C CA . SER A 1 190 ? -2.160 9.257 14.189 1.00 92.50 190 SER A CA 1
ATOM 1463 C C . SER A 1 190 ? -1.857 10.689 13.733 1.00 92.50 190 SER A C 1
ATOM 1465 O O . SER A 1 190 ? -2.278 11.662 14.365 1.00 92.50 190 SER A O 1
ATOM 1467 N N . GLY A 1 191 ? -1.123 10.851 12.627 1.00 87.75 191 GLY A N 1
ATOM 1468 C CA . GLY A 1 191 ? -0.660 12.164 12.196 1.00 87.75 191 GLY A CA 1
ATOM 1469 C C . GLY A 1 191 ? 0.321 12.748 13.212 1.00 87.75 191 GLY A C 1
ATOM 1470 O O . GLY A 1 191 ? 1.162 12.042 13.766 1.00 87.75 191 GLY A O 1
ATOM 1471 N N . SER A 1 192 ? 0.203 14.046 13.485 1.00 84.69 192 SER A N 1
ATOM 1472 C CA . SER A 1 192 ? 1.065 14.734 14.454 1.00 84.69 192 SER A CA 1
ATOM 1473 C C . SER A 1 192 ? 0.644 14.561 15.910 1.00 84.69 192 SER A C 1
ATOM 1475 O O . SER A 1 192 ? 1.359 15.025 16.797 1.00 84.69 192 SER A O 1
ATOM 1477 N N . HIS A 1 193 ? -0.509 13.943 16.170 1.00 84.00 193 HIS A N 1
ATOM 1478 C CA . HIS A 1 193 ? -0.962 13.668 17.525 1.00 84.00 193 HIS A CA 1
ATOM 1479 C C . HIS A 1 193 ? -0.352 12.358 18.013 1.00 84.00 193 HIS A C 1
ATOM 1481 O O . HIS A 1 193 ? -0.391 11.351 17.309 1.00 84.00 193 HIS A O 1
ATOM 1487 N N . LEU A 1 194 ? 0.191 12.365 19.226 1.00 83.06 194 LEU A N 1
ATOM 1488 C CA . LEU A 1 194 ? 0.623 11.159 19.911 1.00 83.06 194 LEU A CA 1
ATOM 1489 C C . LEU A 1 194 ? -0.271 10.988 21.142 1.00 83.06 194 LEU A C 1
ATOM 1491 O O . LEU A 1 194 ? -0.264 11.885 21.990 1.00 83.06 194 LEU A O 1
ATOM 1495 N N . PRO A 1 195 ? -1.018 9.878 21.258 1.00 72.94 195 PRO A N 1
ATOM 1496 C CA . PRO A 1 195 ? -1.729 9.563 22.489 1.00 72.94 195 PRO A CA 1
ATOM 1497 C C . PRO A 1 195 ? -0.772 9.543 23.695 1.00 72.94 195 PRO A C 1
ATOM 1499 O O . PRO A 1 195 ? 0.438 9.342 23.558 1.00 72.94 195 PRO A O 1
ATOM 1502 N N . THR A 1 196 ? -1.284 9.755 24.901 1.00 74.81 196 THR A N 1
ATOM 1503 C CA . THR A 1 196 ? -0.463 9.641 26.114 1.00 74.81 196 THR A CA 1
ATOM 1504 C C . THR A 1 196 ? -0.027 8.190 26.333 1.00 74.81 196 THR A C 1
ATOM 1506 O O . THR A 1 196 ? -0.764 7.261 26.024 1.00 74.81 196 THR A O 1
ATOM 1509 N N . ASP A 1 197 ? 1.192 7.990 26.839 1.00 75.06 197 ASP A N 1
ATOM 1510 C CA . ASP A 1 197 ? 1.733 6.685 27.263 1.00 75.06 197 ASP A CA 1
ATOM 1511 C C . ASP A 1 197 ? 1.893 5.595 26.186 1.00 75.06 197 ASP A C 1
ATOM 1513 O O . ASP A 1 197 ? 2.182 4.440 26.500 1.00 75.06 197 ASP A O 1
ATOM 1517 N N . VAL A 1 198 ? 1.836 5.953 24.899 1.00 80.31 198 VAL A N 1
ATOM 1518 C CA . VAL A 1 198 ? 2.022 4.985 23.798 1.00 80.31 198 VAL A CA 1
ATOM 1519 C C . VAL A 1 198 ? 3.443 4.916 23.243 1.00 80.31 198 VAL A C 1
ATOM 1521 O O . VAL A 1 198 ? 3.679 4.173 22.299 1.00 80.31 198 VAL A O 1
ATOM 1524 N N . LYS A 1 199 ? 4.420 5.640 23.812 1.00 79.12 199 LYS A N 1
ATOM 1525 C CA . LYS A 1 199 ? 5.761 5.819 23.207 1.00 79.12 199 LYS A CA 1
ATOM 1526 C C . LYS A 1 199 ? 6.431 4.514 22.751 1.00 79.12 199 LYS A C 1
ATOM 1528 O O . LYS A 1 199 ? 7.030 4.500 21.681 1.00 79.12 199 LYS A O 1
ATOM 1533 N N . LYS A 1 200 ? 6.301 3.415 23.511 1.00 84.81 200 LYS A N 1
ATOM 1534 C CA . LYS A 1 200 ? 6.899 2.110 23.153 1.00 84.81 200 LYS A CA 1
ATOM 1535 C C . LYS A 1 200 ? 6.222 1.404 21.968 1.00 84.81 200 LYS A C 1
ATOM 1537 O O . LYS A 1 200 ? 6.795 0.483 21.404 1.00 84.81 200 LYS A O 1
ATOM 1542 N N . TYR A 1 201 ? 5.010 1.823 21.620 1.00 89.56 201 TYR A N 1
ATOM 1543 C CA . TYR A 1 201 ? 4.179 1.289 20.542 1.00 89.56 201 TYR A CA 1
ATOM 1544 C C . TYR A 1 201 ? 4.092 2.247 19.361 1.00 89.56 201 TYR A C 1
ATOM 1546 O O . TYR A 1 201 ? 3.209 2.106 18.524 1.00 89.56 201 TYR A O 1
ATOM 1554 N N . THR A 1 202 ? 4.962 3.251 19.302 1.00 91.75 202 THR A N 1
ATOM 1555 C CA . THR A 1 202 ? 4.894 4.275 18.265 1.00 91.75 202 THR A CA 1
ATOM 1556 C C . THR A 1 202 ? 6.246 4.563 17.672 1.00 91.75 202 THR A C 1
ATOM 1558 O O . THR A 1 202 ? 7.270 4.416 18.334 1.00 91.75 202 THR A O 1
ATOM 1561 N N . ASN A 1 203 ? 6.235 5.032 16.433 1.00 92.12 203 ASN A N 1
ATOM 1562 C CA . ASN A 1 203 ? 7.423 5.521 15.764 1.00 92.12 203 ASN A CA 1
ATOM 1563 C C . ASN A 1 203 ? 7.115 6.837 15.061 1.00 92.12 203 ASN A C 1
ATOM 1565 O O . ASN A 1 203 ? 6.103 6.962 14.375 1.00 92.12 203 ASN A O 1
ATOM 1569 N N . ASN A 1 204 ? 7.998 7.825 15.212 1.00 90.38 204 ASN A N 1
ATOM 1570 C CA . ASN A 1 204 ? 7.935 9.019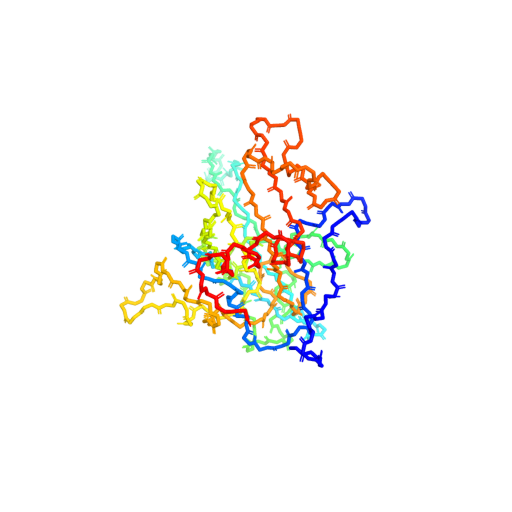 14.381 1.00 90.38 204 ASN A CA 1
ATOM 1571 C C . ASN A 1 204 ? 8.476 8.652 12.999 1.00 90.38 204 ASN A C 1
ATOM 1573 O O . ASN A 1 204 ? 9.666 8.398 12.845 1.00 90.38 204 ASN A O 1
ATOM 1577 N N . MET A 1 205 ? 7.610 8.639 11.991 1.00 87.44 205 MET A N 1
ATOM 1578 C CA . MET A 1 205 ? 7.979 8.283 10.623 1.00 87.44 205 MET A CA 1
ATOM 1579 C C . MET A 1 205 ? 8.771 9.382 9.907 1.00 87.44 205 MET A C 1
ATOM 1581 O O . MET A 1 205 ? 9.413 9.101 8.899 1.00 87.44 205 MET A O 1
ATOM 1585 N N . ASN A 1 206 ? 8.762 10.614 10.431 1.00 86.44 206 ASN A N 1
ATOM 1586 C CA . ASN A 1 206 ? 9.466 11.765 9.862 1.00 86.44 206 ASN A CA 1
ATOM 1587 C C . ASN A 1 206 ? 10.371 12.448 10.909 1.00 86.44 206 ASN A C 1
ATOM 1589 O O . ASN A 1 206 ? 10.214 13.644 11.184 1.00 86.44 206 ASN A O 1
ATOM 1593 N N . PRO A 1 207 ? 11.322 11.724 11.528 1.00 81.44 207 PRO A N 1
ATOM 1594 C CA . PRO A 1 207 ? 12.187 12.316 12.537 1.00 81.44 207 PRO A CA 1
ATOM 1595 C C . PRO A 1 207 ? 13.047 13.415 11.897 1.00 81.44 207 PRO A C 1
ATOM 1597 O O . PRO A 1 207 ? 13.646 13.222 10.838 1.00 81.44 207 PRO A O 1
ATOM 1600 N N . GLY A 1 208 ? 13.069 14.596 12.517 1.00 75.94 208 GLY A N 1
ATOM 1601 C CA . GLY A 1 208 ? 13.852 15.741 12.038 1.00 75.94 208 GLY A CA 1
ATOM 1602 C C . GLY A 1 208 ? 13.353 16.387 10.737 1.00 75.94 208 GLY A C 1
ATOM 1603 O O . GLY A 1 208 ? 14.068 17.211 10.171 1.00 75.94 208 GLY A O 1
ATOM 1604 N N . LYS A 1 209 ? 12.152 16.043 10.244 1.00 72.12 209 LYS A N 1
ATOM 1605 C CA . LYS A 1 209 ? 11.568 16.628 9.024 1.00 72.12 209 LYS A CA 1
ATOM 1606 C C . LYS A 1 209 ? 10.133 17.098 9.260 1.00 72.12 209 LYS A C 1
ATOM 1608 O O . LYS A 1 209 ? 9.213 16.289 9.301 1.00 72.12 209 LYS A O 1
ATOM 1613 N N . GLY A 1 210 ? 9.930 18.415 9.321 1.00 79.81 210 GLY A N 1
ATOM 1614 C CA . GLY A 1 210 ? 8.595 19.023 9.366 1.00 79.81 210 GLY A CA 1
ATOM 1615 C C . GLY A 1 210 ? 7.762 18.616 10.589 1.00 79.81 210 GLY A C 1
ATOM 1616 O O . GLY A 1 210 ? 8.300 18.346 11.662 1.00 79.81 210 GLY A O 1
ATOM 1617 N N . LY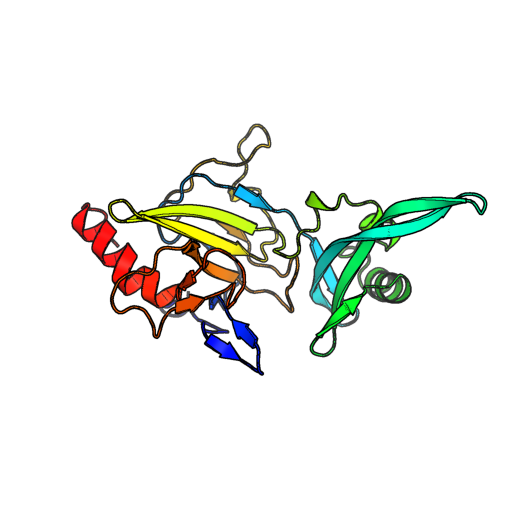S A 1 211 ? 6.430 18.607 10.432 1.00 82.69 211 LYS A N 1
ATOM 1618 C CA . LYS A 1 211 ? 5.507 18.138 11.477 1.00 82.69 211 LYS A CA 1
ATOM 1619 C C . LYS A 1 211 ? 5.640 16.614 11.637 1.00 82.69 211 LYS A C 1
ATOM 1621 O O . LYS A 1 211 ? 5.665 15.919 10.617 1.00 82.69 211 LYS A O 1
ATOM 1626 N N . PRO A 1 212 ? 5.693 16.087 12.876 1.00 83.94 212 PRO A N 1
ATOM 1627 C CA . PRO A 1 212 ? 5.798 14.650 13.094 1.00 83.94 212 PRO A CA 1
ATOM 1628 C C . PRO A 1 212 ? 4.589 13.924 12.496 1.00 83.94 212 PRO A C 1
ATOM 1630 O O . PRO A 1 212 ? 3.483 14.466 12.468 1.00 83.94 212 PRO A O 1
ATOM 1633 N N . ASN A 1 213 ? 4.811 12.696 12.030 1.00 88.56 213 ASN A N 1
ATOM 1634 C CA . ASN A 1 213 ? 3.743 11.760 11.696 1.00 88.56 213 ASN A CA 1
ATOM 1635 C C . ASN A 1 213 ? 4.046 10.439 12.398 1.00 88.56 213 ASN A C 1
ATOM 1637 O O . ASN A 1 213 ? 5.083 9.833 12.123 1.00 88.56 213 ASN A O 1
ATOM 1641 N N . TYR A 1 214 ? 3.184 10.020 13.314 1.00 92.88 214 TYR A N 1
ATOM 1642 C CA . TYR A 1 214 ? 3.412 8.828 14.116 1.00 92.88 214 TYR A CA 1
ATOM 1643 C C . TYR A 1 214 ? 2.699 7.623 13.520 1.00 92.88 214 TYR A C 1
ATOM 1645 O O . TYR A 1 214 ? 1.507 7.690 13.218 1.00 92.88 214 TYR A O 1
ATOM 1653 N N . SER A 1 215 ? 3.424 6.516 13.382 1.00 94.19 215 SER A N 1
ATOM 1654 C CA . SER A 1 215 ? 2.823 5.192 13.273 1.00 94.19 215 SER A CA 1
ATOM 1655 C C . SER A 1 215 ? 2.601 4.618 14.670 1.00 94.19 215 SER A C 1
ATOM 1657 O O . SER A 1 215 ? 3.361 4.915 15.596 1.00 94.19 215 SER A O 1
ATOM 1659 N N . ILE A 1 216 ? 1.555 3.811 14.817 1.00 94.88 216 ILE A N 1
ATOM 1660 C CA . ILE A 1 216 ? 1.203 3.094 16.046 1.00 94.88 216 ILE A CA 1
ATOM 1661 C C . ILE A 1 216 ? 1.185 1.606 15.717 1.00 94.88 216 ILE A C 1
ATOM 1663 O O . ILE A 1 216 ? 0.670 1.245 14.661 1.00 94.88 216 ILE A O 1
ATOM 1667 N N . ASP A 1 217 ? 1.704 0.762 16.613 1.00 94.44 217 ASP A N 1
ATOM 1668 C CA . ASP A 1 217 ? 1.568 -0.693 16.547 1.00 94.44 217 ASP A CA 1
ATOM 1669 C C . ASP A 1 217 ? 0.083 -1.055 16.374 1.00 94.44 217 ASP A C 1
ATOM 1671 O O . ASP A 1 217 ? -0.719 -0.826 17.290 1.00 94.44 217 ASP A O 1
ATOM 1675 N N . PRO A 1 218 ? -0.306 -1.606 15.213 1.00 93.94 218 PRO A N 1
ATOM 1676 C CA . PRO A 1 218 ? -1.695 -1.941 14.949 1.00 93.94 218 PRO A CA 1
ATOM 1677 C C . PRO A 1 218 ? -2.326 -2.893 15.972 1.00 93.94 218 PRO A C 1
ATOM 1679 O O . PRO A 1 218 ? -3.511 -2.753 16.272 1.00 93.94 218 PRO A O 1
ATOM 1682 N N . ILE A 1 219 ? -1.567 -3.832 16.550 1.00 91.50 219 ILE A N 1
ATOM 1683 C CA . ILE A 1 219 ? -2.104 -4.748 17.571 1.00 91.50 219 ILE A CA 1
ATOM 1684 C C . ILE A 1 219 ? -2.413 -3.996 18.866 1.00 91.50 219 ILE A C 1
ATOM 1686 O O . ILE A 1 219 ? -3.463 -4.215 19.476 1.00 91.50 219 ILE A O 1
ATOM 1690 N N . TYR A 1 220 ? -1.525 -3.089 19.276 1.00 92.38 220 TYR A N 1
ATOM 1691 C CA . TYR A 1 220 ? -1.777 -2.211 20.416 1.00 92.38 220 TYR A CA 1
ATOM 1692 C C . TYR A 1 220 ? -2.998 -1.325 20.160 1.00 92.38 220 TYR A C 1
ATOM 1694 O O . TYR A 1 220 ? -3.905 -1.280 20.988 1.00 92.38 220 TYR A O 1
ATOM 1702 N N . PHE A 1 221 ? -3.051 -0.673 18.997 1.00 93.50 221 PHE A N 1
ATOM 1703 C CA . PHE A 1 221 ? -4.155 0.203 18.622 1.00 93.50 221 PHE A CA 1
ATOM 1704 C C . PHE A 1 221 ? -5.508 -0.512 18.696 1.00 93.50 221 PHE A C 1
ATOM 1706 O O . PHE A 1 221 ? -6.437 -0.006 19.324 1.00 93.50 221 PHE A O 1
ATOM 1713 N N . LEU A 1 222 ? -5.620 -1.707 18.109 1.00 92.25 222 LEU A N 1
ATOM 1714 C CA . LEU A 1 222 ? -6.872 -2.460 18.127 1.00 92.25 222 LEU A CA 1
ATOM 1715 C C . LEU A 1 222 ? -7.274 -2.872 19.546 1.00 92.25 222 LEU A C 1
ATOM 1717 O O . LEU A 1 222 ? -8.415 -2.654 19.931 1.00 92.25 222 LEU A O 1
ATOM 1721 N N . ASN A 1 223 ? -6.347 -3.403 20.344 1.00 90.38 223 ASN A N 1
ATOM 1722 C CA . ASN A 1 223 ? -6.688 -3.972 21.651 1.00 90.38 223 ASN A CA 1
ATOM 1723 C C . ASN A 1 223 ? -6.834 -2.932 22.768 1.00 90.38 223 ASN A C 1
ATOM 1725 O O . ASN A 1 223 ? -7.552 -3.172 23.731 1.00 90.38 223 ASN A O 1
ATOM 1729 N N . GLN A 1 224 ? -6.107 -1.817 22.689 1.00 91.19 224 GLN A N 1
ATOM 1730 C CA . GLN A 1 224 ? -5.983 -0.855 23.792 1.00 91.19 224 GLN A CA 1
ATOM 1731 C C . GLN A 1 224 ? -6.627 0.498 23.485 1.00 91.19 224 GLN A C 1
ATOM 1733 O O . GLN A 1 224 ? -6.784 1.311 24.393 1.00 91.19 224 GLN A O 1
ATOM 1738 N N . MET A 1 225 ? -7.002 0.758 22.228 1.00 92.12 225 MET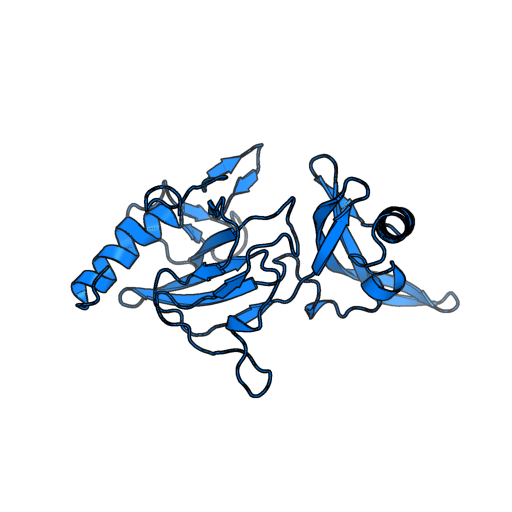 A N 1
ATOM 1739 C CA . MET A 1 225 ? -7.592 2.036 21.825 1.00 92.12 225 MET A CA 1
ATOM 1740 C C . MET A 1 225 ? -8.937 1.847 21.127 1.00 92.12 225 MET A C 1
ATOM 1742 O O . MET A 1 225 ? -9.963 2.265 21.659 1.00 92.12 225 MET A O 1
ATOM 1746 N N . ALA A 1 226 ? -8.953 1.206 19.957 1.00 92.12 226 ALA A N 1
ATOM 1747 C CA . ALA A 1 226 ? -10.179 1.027 19.185 1.00 92.12 226 ALA A CA 1
ATOM 1748 C C . ALA A 1 226 ? -11.161 0.080 19.890 1.00 92.12 226 ALA A C 1
ATOM 1750 O O . ALA A 1 226 ? -12.337 0.413 20.000 1.00 92.12 226 ALA A O 1
ATOM 1751 N N . GLY A 1 227 ? -10.643 -1.029 20.430 1.00 89.81 227 GLY A N 1
ATOM 1752 C CA . GLY A 1 227 ? -11.313 -1.993 21.306 1.00 89.81 227 GLY A CA 1
ATOM 1753 C C . GLY A 1 227 ? -12.232 -1.336 22.333 1.00 89.81 227 GLY A C 1
ATOM 1754 O O . GLY A 1 227 ? -13.453 -1.303 22.164 1.00 89.81 227 GLY A O 1
ATOM 1755 N N . PRO A 1 228 ? -11.628 -0.710 23.354 1.00 90.31 228 PRO A N 1
ATOM 1756 C CA . PRO A 1 228 ? -12.366 -0.006 24.394 1.00 90.31 228 PRO A CA 1
ATOM 1757 C C . PRO A 1 228 ? -13.249 1.147 23.892 1.00 90.31 228 PRO A C 1
ATOM 1759 O O . PRO A 1 228 ? -14.215 1.497 24.567 1.00 90.31 228 PRO A O 1
ATOM 1762 N N . ASN A 1 229 ? -12.923 1.789 22.761 1.00 89.31 229 ASN A N 1
ATOM 1763 C CA . ASN A 1 229 ? -13.752 2.869 22.215 1.00 89.31 229 ASN A CA 1
ATOM 1764 C C . ASN A 1 229 ? -15.103 2.350 21.711 1.00 89.31 229 ASN A C 1
ATOM 1766 O O . ASN A 1 229 ? -16.144 2.857 22.107 1.00 89.31 229 ASN A O 1
ATOM 1770 N N . GLU A 1 230 ? -15.081 1.319 20.875 1.00 87.06 230 GLU A N 1
ATOM 1771 C CA . GLU A 1 230 ? -16.292 0.670 20.360 1.00 87.06 230 GLU A CA 1
ATOM 1772 C C . GLU A 1 230 ? -17.157 0.120 21.508 1.00 87.06 230 GLU A C 1
ATOM 1774 O O . GLU A 1 230 ? -18.363 0.341 21.504 1.00 87.06 230 GLU A O 1
ATOM 1779 N N . GLU A 1 231 ? -16.561 -0.506 22.536 1.00 87.50 231 GLU A N 1
ATOM 1780 C CA . GLU A 1 231 ? -17.309 -0.989 23.712 1.00 87.50 231 GLU A CA 1
ATOM 1781 C C . GLU A 1 231 ? -18.045 0.148 24.432 1.00 87.50 231 GLU A C 1
ATOM 1783 O O . GLU A 1 231 ? -19.223 0.015 24.770 1.00 87.50 231 GLU A O 1
ATOM 1788 N N . LYS A 1 232 ? -17.376 1.294 24.629 1.00 87.31 232 LYS A N 1
ATOM 1789 C CA . LYS A 1 232 ? -17.991 2.498 25.217 1.00 87.31 232 LYS A CA 1
ATOM 1790 C C . LYS A 1 232 ? -19.126 3.053 24.363 1.00 87.31 232 LYS A C 1
ATOM 1792 O O . LYS A 1 232 ? -20.059 3.639 24.902 1.00 87.31 232 LYS A O 1
ATOM 1797 N N . GLU A 1 233 ? -19.049 2.871 23.052 1.00 86.19 233 GLU A N 1
ATOM 1798 C CA . GLU A 1 233 ? -20.079 3.276 22.095 1.00 86.19 233 GLU A CA 1
ATOM 1799 C C . GLU A 1 233 ? -21.160 2.200 21.881 1.00 86.19 233 GLU A C 1
ATOM 1801 O O . GLU A 1 233 ? -22.046 2.371 21.045 1.00 86.19 233 GLU A O 1
ATOM 1806 N N . GLY A 1 234 ? -21.120 1.096 22.637 1.00 81.44 234 GLY A N 1
ATOM 1807 C CA . GLY A 1 234 ? -22.096 0.008 22.548 1.00 81.44 234 GLY A CA 1
ATOM 1808 C C . GLY A 1 234 ? -21.918 -0.907 21.332 1.00 81.44 234 GLY A C 1
ATOM 1809 O O . GLY A 1 234 ? -22.827 -1.667 20.998 1.00 81.44 234 GLY A O 1
ATOM 1810 N N . ARG A 1 235 ? -20.761 -0.855 20.664 1.00 75.56 235 ARG A N 1
ATOM 1811 C CA . ARG A 1 235 ? -20.397 -1.713 19.533 1.00 75.56 235 ARG A CA 1
ATOM 1812 C C . ARG A 1 235 ? -19.647 -2.944 20.060 1.00 75.56 235 ARG A C 1
ATOM 1814 O O . ARG A 1 235 ? -18.580 -2.834 20.657 1.00 75.56 235 ARG A O 1
ATOM 1821 N N . THR A 1 236 ? -20.227 -4.134 19.899 1.00 64.00 236 THR A N 1
ATOM 1822 C CA . THR A 1 236 ? -19.646 -5.387 20.421 1.00 64.00 236 THR A CA 1
ATOM 1823 C C . THR A 1 236 ? -18.434 -5.844 19.604 1.00 64.00 236 THR A C 1
ATOM 1825 O O . THR A 1 236 ? -18.448 -5.766 18.367 1.00 64.00 236 THR A O 1
ATOM 1828 N N . TRP A 1 237 ? -17.395 -6.340 20.290 1.00 54.59 237 TRP A N 1
ATOM 1829 C CA . TRP A 1 237 ? -16.157 -6.802 19.656 1.00 54.59 237 TRP A CA 1
ATOM 1830 C C . TRP A 1 237 ? -16.203 -8.191 19.054 1.00 54.59 237 TRP A C 1
ATOM 1832 O O . TRP A 1 237 ? -16.626 -9.134 19.753 1.00 54.59 237 TRP A O 1
#

InterPro domains:
  IPR011055 Duplicated hybrid motif [G3DSA:2.70.70.10] (3-225)

Foldseek 3Di:
DVPPDFAFPAFAADDPNDGQLWTWTDDFWFDFAQAKFFQKDKFAADWAQFLVRFIWAKAKDWDWDWDQDVNDTDTDTDIWMWTDDDHDIDTCDQVRQVSRCVNPVVGGDHPVVVVPPDRSNHALQHTKMWGWDDFPHFTKIKIKGQADDQVQQADPVRHGHRMAGGRRTRGTFFHYHRGDHTIITIKMKRQLDDDPPQVVQWDFPQPPHDRTIIIGGPVCCSVPPVVVRCVVVVHDD

Organism: NCBI:txid1001589